Protein AF-A0A2N6AS38-F1 (afdb_monomer_lite)

Secondary structure (DSSP, 8-state):
--------TT--EE-TTT-HHHH-TT----HHHHT-TT--EEEETTEEEE-TTT-----HHHHT-TT--EE-SSS-HHHHHHHHTTSSS-EEEETT-TTS--SEEES-GGGGGSHHHHHHHHHH-SS-EEEE-TTGGGSTTGGGHHHHHHHHHHHHHHSSS--EEEE-SGGG---------TTS--

Structure (mmCIF, N/CA/C/O backbone):
data_AF-A0A2N6AS38-F1
#
_entry.id   AF-A0A2N6AS38-F1
#
loop_
_atom_site.group_PDB
_atom_site.id
_atom_site.type_symbol
_atom_site.label_atom_id
_atom_site.label_alt_id
_atom_site.label_comp_id
_atom_site.label_asym_id
_atom_site.label_entity_id
_atom_site.label_seq_id
_atom_site.pdbx_PDB_ins_code
_atom_site.Cartn_x
_atom_site.Cartn_y
_atom_site.Cartn_z
_atom_site.occupancy
_atom_site.B_iso_or_equiv
_atom_site.auth_seq_id
_atom_site.auth_comp_id
_atom_site.auth_asym_id
_atom_site.auth_atom_id
_atom_site.pdbx_PDB_model_num
ATOM 1 N N . MET A 1 1 ? 30.612 24.505 -3.942 1.00 32.06 1 MET A N 1
ATOM 2 C CA . MET A 1 1 ? 30.416 23.137 -4.462 1.00 32.06 1 MET A CA 1
ATOM 3 C C . MET A 1 1 ? 29.139 22.619 -3.850 1.00 32.06 1 MET A C 1
ATOM 5 O O . MET A 1 1 ? 29.034 22.618 -2.631 1.00 32.06 1 MET A O 1
ATOM 9 N N . ALA A 1 2 ? 28.154 22.368 -4.704 1.00 35.81 2 ALA A N 1
ATOM 10 C CA . ALA A 1 2 ? 26.771 22.124 -4.344 1.00 35.81 2 ALA A CA 1
ATOM 11 C C . ALA A 1 2 ? 26.631 20.899 -3.430 1.00 35.81 2 ALA A C 1
ATOM 13 O O . ALA A 1 2 ? 27.061 19.801 -3.771 1.00 35.81 2 ALA A O 1
ATOM 14 N N . LEU A 1 3 ? 26.027 21.114 -2.260 1.00 37.09 3 LEU A N 1
ATOM 15 C CA . LEU A 1 3 ? 25.300 20.075 -1.541 1.00 37.09 3 LEU A CA 1
ATOM 16 C C . LEU A 1 3 ? 24.014 19.834 -2.339 1.00 37.09 3 LEU A C 1
ATOM 18 O O . LEU A 1 3 ? 22.965 20.388 -2.016 1.00 37.09 3 LEU A O 1
ATOM 22 N N . ASP A 1 4 ? 24.127 19.096 -3.441 1.00 38.81 4 ASP A N 1
ATOM 23 C CA . ASP A 1 4 ? 22.970 18.692 -4.229 1.00 38.81 4 ASP A CA 1
ATOM 24 C C . ASP A 1 4 ? 22.149 17.686 -3.414 1.00 38.81 4 ASP A C 1
ATOM 26 O O . ASP A 1 4 ? 22.554 16.549 -3.182 1.00 38.81 4 ASP A O 1
ATOM 30 N N . ALA A 1 5 ? 21.021 18.197 -2.916 1.00 41.47 5 ALA A N 1
ATOM 31 C CA . ALA A 1 5 ? 19.768 17.518 -2.619 1.00 41.47 5 ALA A CA 1
ATOM 32 C C . ALA A 1 5 ? 19.874 16.056 -2.146 1.00 41.47 5 ALA A C 1
ATOM 34 O O . ALA A 1 5 ? 19.780 15.115 -2.933 1.00 41.47 5 ALA A O 1
ATOM 35 N N . LEU A 1 6 ? 19.911 15.861 -0.824 1.00 44.59 6 LEU A N 1
ATOM 36 C CA . LEU A 1 6 ? 19.354 14.642 -0.239 1.00 44.59 6 LEU A CA 1
ATOM 37 C C . LEU A 1 6 ? 17.903 14.544 -0.729 1.00 44.59 6 LEU A C 1
ATOM 39 O O . LEU A 1 6 ? 17.073 15.388 -0.379 1.00 44.59 6 LEU A O 1
ATOM 43 N N . ALA A 1 7 ? 17.622 13.566 -1.593 1.00 45.34 7 ALA A N 1
ATOM 44 C CA . ALA A 1 7 ? 16.268 13.243 -2.015 1.00 45.34 7 ALA A CA 1
ATOM 45 C C . ALA A 1 7 ? 15.356 13.173 -0.778 1.00 45.34 7 ALA A C 1
ATOM 47 O O . ALA A 1 7 ? 15.797 12.708 0.278 1.00 45.34 7 ALA A O 1
ATOM 48 N N . PRO A 1 8 ? 14.104 13.648 -0.863 1.00 50.84 8 PRO A N 1
ATOM 49 C CA . PRO A 1 8 ? 13.222 13.609 0.290 1.00 50.84 8 PRO A CA 1
ATOM 50 C C . PRO A 1 8 ? 13.069 12.150 0.748 1.00 50.84 8 PRO A C 1
ATOM 52 O O . PRO A 1 8 ? 12.881 11.267 -0.090 1.00 50.84 8 PRO A O 1
ATOM 55 N N . ASP A 1 9 ? 13.132 11.924 2.066 1.00 71.38 9 ASP A N 1
ATOM 56 C CA . ASP A 1 9 ? 13.086 10.640 2.808 1.00 71.38 9 ASP A CA 1
ATOM 57 C C . ASP A 1 9 ? 11.757 9.851 2.644 1.00 71.38 9 ASP A C 1
ATOM 59 O O . ASP A 1 9 ? 11.250 9.185 3.539 1.00 71.38 9 ASP A O 1
ATOM 63 N N . ARG A 1 10 ? 11.120 9.988 1.480 1.00 78.25 10 ARG A N 1
ATOM 64 C CA . ARG A 1 10 ? 9.831 9.415 1.077 1.00 78.25 10 ARG A CA 1
ATOM 65 C C . ARG A 1 10 ? 9.924 8.541 -0.172 1.00 78.25 10 ARG A C 1
ATOM 67 O O . ARG A 1 10 ? 8.961 7.846 -0.488 1.00 78.25 10 ARG A O 1
ATOM 74 N N . ALA A 1 11 ? 11.038 8.600 -0.902 1.00 91.12 11 ALA A N 1
ATOM 75 C CA . ALA A 1 11 ? 11.216 7.818 -2.116 1.00 91.12 11 ALA A CA 1
ATOM 76 C C . ALA A 1 11 ? 11.339 6.319 -1.795 1.00 91.12 11 ALA A C 1
ATOM 78 O O . ALA A 1 11 ? 11.935 5.928 -0.793 1.00 91.12 11 ALA A O 1
ATOM 79 N N . VAL A 1 12 ? 10.776 5.473 -2.659 1.00 94.81 12 VAL A N 1
ATOM 80 C CA . VAL A 1 12 ? 10.985 4.021 -2.573 1.00 94.81 12 VAL A CA 1
ATOM 81 C C . VAL A 1 12 ? 12.439 3.670 -2.889 1.00 94.81 12 VAL A C 1
ATOM 83 O O . VAL A 1 12 ? 13.088 4.351 -3.676 1.00 94.81 12 VAL A O 1
ATOM 86 N N . SER A 1 13 ? 12.943 2.576 -2.328 1.00 94.06 13 SER A N 1
ATOM 87 C CA . SER A 1 13 ? 14.236 1.998 -2.715 1.00 94.06 13 SER A CA 1
ATOM 88 C C . SER A 1 13 ? 14.049 0.658 -3.429 1.00 94.06 13 SER A C 1
ATOM 90 O O . SER A 1 13 ? 12.999 0.027 -3.307 1.00 94.06 13 SER A O 1
ATOM 92 N N . LEU A 1 14 ? 15.053 0.236 -4.204 1.00 94.62 14 LEU A N 1
ATOM 93 C CA . LEU A 1 14 ? 15.033 -1.001 -4.987 1.00 94.62 14 LEU A CA 1
ATOM 94 C C . LEU A 1 14 ? 16.084 -1.994 -4.483 1.00 94.62 14 LEU A C 1
ATOM 96 O O . LEU A 1 14 ? 17.283 -1.730 -4.557 1.00 94.62 14 LEU A O 1
ATOM 100 N N . ASP A 1 15 ? 15.639 -3.192 -4.125 1.00 95.31 15 ASP A N 1
ATOM 101 C CA . ASP A 1 15 ? 16.482 -4.372 -3.996 1.00 95.31 15 ASP A CA 1
ATOM 102 C C . ASP A 1 15 ? 16.570 -5.109 -5.343 1.00 95.31 15 ASP A C 1
ATOM 104 O O . ASP A 1 15 ? 15.684 -5.869 -5.758 1.00 95.31 15 ASP A O 1
ATOM 108 N N . ARG A 1 16 ? 17.689 -4.895 -6.041 1.00 94.94 16 ARG A N 1
ATOM 109 C CA . ARG A 1 16 ? 17.976 -5.528 -7.337 1.00 94.94 16 ARG A CA 1
ATOM 110 C C . ARG A 1 16 ? 17.997 -7.052 -7.248 1.00 94.94 16 ARG A C 1
ATOM 112 O O . ARG A 1 16 ? 17.598 -7.709 -8.206 1.00 94.94 16 ARG A O 1
ATOM 119 N N . SER A 1 17 ? 18.405 -7.615 -6.109 1.00 95.69 17 SER A N 1
ATOM 120 C CA . SER A 1 17 ? 18.488 -9.067 -5.921 1.00 95.69 17 SER A CA 1
ATOM 121 C C . SER A 1 17 ? 17.114 -9.735 -5.863 1.00 95.69 17 SER A C 1
ATOM 123 O O . SER A 1 17 ? 17.014 -10.942 -6.073 1.00 95.69 17 SER A O 1
ATOM 125 N N . ARG A 1 18 ? 16.049 -8.956 -5.631 1.00 96.75 18 ARG A N 1
ATOM 126 C CA . ARG A 1 18 ? 14.657 -9.423 -5.584 1.00 96.75 18 ARG A CA 1
ATOM 127 C C . ARG A 1 18 ? 13.872 -9.093 -6.845 1.00 96.75 18 ARG A C 1
ATOM 129 O O . ARG A 1 18 ? 12.894 -9.777 -7.137 1.00 96.75 18 ARG A O 1
ATOM 136 N N . CYS A 1 19 ? 14.267 -8.077 -7.609 1.00 97.38 19 CYS A N 1
ATOM 137 C CA . CYS A 1 19 ? 13.542 -7.672 -8.813 1.00 97.38 19 CYS A CA 1
ATOM 138 C C . CYS A 1 19 ? 13.563 -8.779 -9.880 1.00 97.38 19 CYS A C 1
ATOM 140 O O . CYS A 1 19 ? 14.628 -9.225 -10.307 1.00 97.38 19 CYS A O 1
ATOM 142 N N . ALA A 1 20 ? 12.379 -9.196 -10.343 1.00 96.56 20 ALA A N 1
ATOM 143 C CA . ALA A 1 20 ? 12.227 -10.295 -11.298 1.00 96.56 20 ALA A CA 1
ATOM 144 C C . ALA A 1 20 ? 13.060 -10.102 -12.579 1.00 96.56 20 ALA A C 1
ATOM 146 O O . ALA A 1 20 ? 13.720 -11.040 -13.022 1.00 96.56 20 ALA A O 1
ATOM 147 N N . ARG A 1 21 ? 13.093 -8.879 -13.127 1.00 95.75 21 ARG A N 1
ATOM 148 C CA . ARG A 1 21 ? 13.857 -8.559 -14.342 1.00 95.75 21 ARG A CA 1
ATOM 149 C C . ARG A 1 21 ? 15.363 -8.427 -14.106 1.00 95.75 21 ARG A C 1
ATOM 151 O O . ARG A 1 21 ? 16.135 -8.859 -14.951 1.00 95.75 21 ARG A O 1
ATOM 158 N N . HIS A 1 22 ? 15.800 -7.897 -12.958 1.00 95.44 22 HIS A N 1
ATOM 159 C CA . HIS A 1 22 ? 17.233 -7.883 -12.609 1.00 95.44 22 HIS A CA 1
ATOM 160 C C . HIS A 1 22 ? 17.775 -9.301 -12.383 1.00 95.44 22 HIS A C 1
ATOM 162 O O . HIS A 1 22 ? 18.887 -9.606 -12.800 1.00 95.44 22 HIS A O 1
ATOM 168 N N . ARG A 1 23 ? 16.984 -10.192 -11.769 1.00 95.25 23 ARG A N 1
ATOM 169 C CA . ARG A 1 23 ? 17.360 -11.603 -11.565 1.00 95.25 23 ARG A CA 1
ATOM 170 C C . ARG A 1 23 ? 17.320 -12.428 -12.850 1.00 95.25 23 ARG A C 1
ATOM 172 O O . ARG A 1 23 ? 18.074 -13.385 -12.984 1.00 95.25 23 ARG A O 1
ATOM 179 N N . CYS A 1 24 ? 16.409 -12.101 -13.761 1.00 94.44 24 CYS A N 1
ATOM 180 C CA . CYS A 1 24 ? 16.221 -12.798 -15.025 1.00 94.44 24 CYS A CA 1
ATOM 181 C C . CYS A 1 24 ? 15.992 -11.775 -16.140 1.00 94.44 24 CYS A C 1
ATOM 183 O O . CYS A 1 24 ? 14.875 -11.299 -16.326 1.00 94.44 24 CYS A O 1
ATOM 185 N N . GLY A 1 25 ? 17.039 -11.467 -16.913 1.00 90.69 25 GLY A N 1
ATOM 186 C CA . GLY A 1 25 ? 16.975 -10.446 -17.968 1.00 90.69 25 GLY A CA 1
ATOM 187 C C . GLY A 1 25 ? 15.956 -10.729 -19.083 1.00 90.69 25 GLY A C 1
ATOM 188 O O . GLY A 1 25 ? 15.535 -9.801 -19.767 1.00 90.69 25 GLY A O 1
ATOM 189 N N . ALA A 1 26 ? 15.522 -11.985 -19.239 1.00 93.81 26 ALA A N 1
ATOM 190 C CA . ALA A 1 26 ? 14.458 -12.378 -20.166 1.00 93.81 26 ALA A CA 1
ATOM 191 C C . ALA A 1 26 ? 13.038 -12.076 -19.640 1.00 93.81 26 ALA A C 1
ATOM 193 O O . ALA A 1 26 ? 12.077 -12.115 -20.403 1.00 93.81 26 ALA A O 1
ATOM 194 N N . ASN A 1 27 ? 12.879 -11.791 -18.343 1.00 95.12 27 ASN A N 1
ATOM 195 C CA . ASN A 1 27 ? 11.593 -11.432 -17.759 1.00 95.12 27 ASN A CA 1
ATOM 196 C C . ASN A 1 27 ? 11.197 -10.000 -18.170 1.00 95.12 27 ASN A C 1
ATOM 198 O O . ASN A 1 27 ? 11.983 -9.063 -18.039 1.00 95.12 27 ASN A O 1
ATOM 202 N N . ALA A 1 28 ? 9.961 -9.823 -18.640 1.00 95.31 28 ALA A N 1
ATOM 203 C CA . ALA A 1 28 ? 9.450 -8.547 -19.147 1.00 95.31 28 ALA A CA 1
ATOM 204 C C . ALA A 1 28 ? 8.666 -7.725 -18.103 1.00 95.31 28 ALA A C 1
ATOM 206 O O . ALA A 1 28 ? 7.912 -6.835 -18.478 1.00 95.31 28 ALA A O 1
ATOM 207 N N . CYS A 1 29 ? 8.796 -8.019 -16.802 1.00 97.38 29 CYS A N 1
ATOM 208 C CA . CYS A 1 29 ? 8.033 -7.333 -15.757 1.00 97.38 29 CYS A CA 1
ATOM 209 C C . CYS A 1 29 ? 8.261 -5.813 -15.782 1.00 97.38 29 CYS A C 1
ATOM 211 O O . CYS A 1 29 ? 9.389 -5.338 -15.640 1.00 97.38 29 CYS A O 1
ATOM 213 N N . SER A 1 30 ? 7.161 -5.072 -15.909 1.00 97.12 30 SER A N 1
ATOM 214 C CA . SER A 1 30 ? 7.078 -3.607 -15.880 1.00 97.12 30 SER A CA 1
ATOM 215 C C . SER A 1 30 ? 6.106 -3.089 -14.817 1.00 97.12 30 SER A C 1
ATOM 217 O O . SER A 1 30 ? 5.910 -1.885 -14.720 1.00 97.12 30 SER A O 1
ATOM 219 N N . ALA A 1 31 ? 5.552 -3.962 -13.964 1.00 97.81 31 ALA A N 1
ATOM 220 C CA . ALA A 1 31 ? 4.436 -3.634 -13.068 1.00 97.81 31 ALA A CA 1
ATOM 221 C C . ALA A 1 31 ? 4.646 -2.352 -12.241 1.00 97.81 31 ALA A C 1
ATOM 223 O O . ALA A 1 31 ? 3.734 -1.544 -12.099 1.00 97.81 31 ALA A O 1
ATOM 224 N N . CYS A 1 32 ? 5.855 -2.134 -11.713 1.00 97.94 32 CYS A N 1
ATOM 225 C CA . CYS A 1 32 ? 6.161 -0.934 -10.937 1.00 97.94 32 CYS A CA 1
ATOM 226 C C . CYS A 1 32 ? 6.198 0.355 -11.773 1.00 97.94 32 CYS A C 1
ATOM 228 O O . CYS A 1 32 ? 5.857 1.408 -11.243 1.00 97.94 32 CYS A O 1
ATOM 230 N N . ILE A 1 33 ? 6.622 0.267 -13.037 1.00 98.12 33 ILE A N 1
ATOM 231 C CA . ILE A 1 33 ? 6.628 1.379 -13.997 1.00 98.12 33 ILE A CA 1
ATOM 232 C C . ILE A 1 33 ? 5.183 1.702 -14.369 1.00 98.12 33 ILE A C 1
ATOM 234 O O . ILE A 1 33 ? 4.747 2.830 -14.179 1.00 98.12 33 ILE A O 1
ATOM 238 N N . ASP A 1 34 ? 4.418 0.685 -14.773 1.00 98.06 34 ASP A N 1
ATOM 239 C CA . ASP A 1 34 ? 3.032 0.837 -15.231 1.00 98.06 34 ASP A CA 1
ATOM 240 C C . ASP A 1 34 ? 2.109 1.394 -14.132 1.00 98.06 34 ASP A C 1
ATOM 242 O O . ASP A 1 34 ? 1.120 2.070 -14.405 1.00 98.06 34 ASP A O 1
ATOM 246 N N . ALA A 1 35 ? 2.426 1.118 -12.864 1.00 97.25 35 ALA A N 1
ATOM 247 C CA . 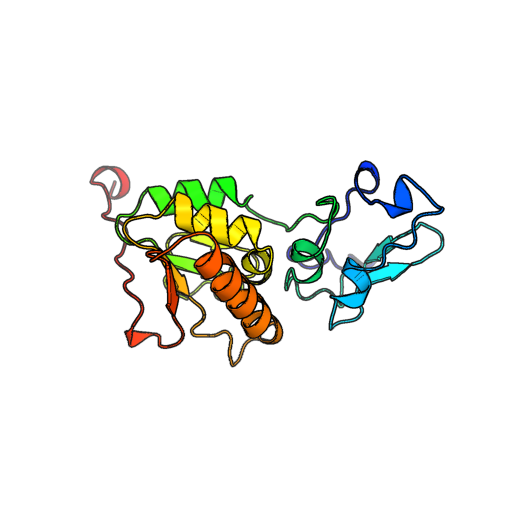ALA A 1 35 ? 1.666 1.612 -11.722 1.00 97.25 35 ALA A CA 1
ATOM 248 C C . ALA A 1 35 ? 2.078 3.012 -11.238 1.00 97.25 35 ALA A C 1
ATOM 250 O O . ALA A 1 35 ? 1.419 3.530 -10.333 1.00 97.25 35 ALA A O 1
ATOM 251 N N . CYS A 1 36 ? 3.158 3.604 -11.760 1.00 97.62 36 CYS A N 1
ATOM 252 C CA . CYS A 1 36 ? 3.674 4.893 -11.301 1.00 97.62 36 CYS A CA 1
ATOM 253 C C . CYS A 1 36 ? 3.028 6.053 -12.080 1.00 97.62 36 CYS A C 1
ATOM 255 O O . CYS A 1 36 ? 3.378 6.262 -13.238 1.00 97.62 36 CYS A O 1
ATOM 257 N N . PRO A 1 37 ? 2.133 6.850 -11.467 1.00 96.12 37 PRO A N 1
ATOM 258 C CA . PRO A 1 37 ? 1.471 7.950 -12.174 1.00 96.12 37 PRO A CA 1
ATOM 259 C C . PRO A 1 37 ? 2.398 9.136 -12.461 1.00 96.12 37 PRO A C 1
ATOM 261 O O . PRO A 1 37 ? 2.113 9.924 -13.350 1.00 96.12 37 PRO A O 1
ATOM 264 N N . GLU A 1 38 ? 3.495 9.255 -11.713 1.00 96.69 38 GLU A N 1
ATOM 265 C CA . GLU A 1 38 ? 4.490 10.325 -11.867 1.00 96.69 38 GLU A CA 1
ATOM 266 C C . GLU A 1 38 ? 5.608 9.948 -12.847 1.00 96.69 38 GLU A C 1
ATOM 268 O O . GLU A 1 38 ? 6.582 10.683 -12.977 1.00 96.69 38 GLU A O 1
ATOM 273 N N . GLU A 1 39 ? 5.532 8.756 -13.455 1.00 96.88 39 GLU A N 1
ATOM 274 C CA . GLU A 1 39 ? 6.552 8.232 -14.376 1.00 96.88 39 GLU A CA 1
ATOM 275 C C . GLU A 1 39 ? 7.977 8.234 -13.780 1.00 96.88 39 GLU A C 1
ATOM 277 O O . GLU A 1 39 ? 8.984 8.251 -14.484 1.00 96.88 39 GLU A O 1
ATOM 282 N N . ALA A 1 40 ? 8.079 8.164 -12.448 1.00 96.75 40 ALA A N 1
ATOM 283 C CA . ALA A 1 40 ? 9.346 8.249 -11.725 1.00 96.75 40 ALA A CA 1
ATOM 284 C C . ALA A 1 40 ? 10.233 7.003 -11.901 1.00 96.75 40 ALA A C 1
ATOM 286 O O . ALA A 1 40 ? 11.387 7.010 -11.483 1.00 96.75 40 ALA A O 1
ATOM 287 N N . LEU A 1 41 ? 9.709 5.914 -12.470 1.00 97.25 41 LEU A N 1
ATOM 288 C CA . LEU A 1 41 ? 10.419 4.651 -12.668 1.00 97.25 41 LEU A CA 1
ATOM 289 C C . LEU A 1 41 ? 10.575 4.360 -14.158 1.00 97.25 41 LEU A C 1
ATOM 291 O O . LEU A 1 41 ? 9.601 4.387 -14.903 1.00 97.25 41 LEU A O 1
ATOM 295 N N . SER A 1 42 ? 11.784 4.001 -14.585 1.00 96.88 42 SER A N 1
ATOM 296 C CA . SER A 1 42 ? 12.068 3.661 -15.982 1.00 96.88 42 SER A CA 1
ATOM 297 C C . SER A 1 42 ? 13.205 2.646 -16.105 1.00 96.88 42 SER A C 1
ATOM 299 O O . SER A 1 42 ? 13.946 2.384 -15.157 1.00 96.88 42 SER A O 1
ATOM 301 N N . TRP A 1 43 ? 13.345 2.030 -17.278 1.00 94.94 43 TRP A N 1
ATOM 302 C CA . TRP A 1 43 ? 14.478 1.153 -17.572 1.00 94.94 43 TRP A CA 1
ATOM 303 C C . TRP A 1 43 ? 15.618 1.950 -18.205 1.00 94.94 43 TRP A C 1
ATOM 305 O O . TRP A 1 43 ? 15.464 2.467 -19.307 1.00 94.94 43 TRP A O 1
ATOM 315 N N . GLY A 1 44 ? 16.764 2.005 -17.525 1.00 88.81 44 GLY A N 1
ATOM 316 C CA . GLY A 1 44 ? 18.009 2.579 -18.040 1.00 88.81 44 GLY A CA 1
ATOM 317 C C . GLY A 1 44 ? 19.116 1.534 -18.202 1.00 88.81 44 GLY A C 1
ATOM 318 O O . GLY A 1 44 ? 18.921 0.346 -17.937 1.00 88.81 44 GLY A O 1
ATOM 319 N N . GLU A 1 45 ? 20.310 1.984 -18.593 1.00 83.00 45 GLU A N 1
ATOM 320 C CA . GLU A 1 45 ? 21.481 1.116 -18.823 1.00 83.00 45 GLU A CA 1
ATOM 321 C C . GLU A 1 45 ? 21.884 0.312 -17.577 1.00 83.00 45 GLU A C 1
ATOM 323 O O . GLU A 1 45 ? 22.274 -0.849 -17.666 1.00 83.00 45 GLU A O 1
ATOM 328 N N . GLY A 1 46 ? 21.723 0.903 -16.390 1.00 84.94 46 GLY A N 1
ATOM 329 C CA . GLY A 1 46 ? 21.984 0.256 -15.104 1.00 84.94 46 GLY A CA 1
ATOM 330 C C . GLY A 1 46 ? 20.820 -0.580 -14.560 1.00 84.94 46 GLY A C 1
ATOM 331 O O . GLY A 1 46 ? 20.873 -0.977 -13.394 1.00 84.94 46 GLY A O 1
ATOM 332 N N . GLY A 1 47 ? 19.766 -0.814 -15.347 1.00 91.38 47 GLY A N 1
ATOM 333 C CA . GLY A 1 47 ? 18.517 -1.460 -14.940 1.00 91.38 47 GLY A CA 1
ATOM 334 C C . GLY A 1 47 ? 17.446 -0.461 -14.496 1.00 91.38 47 GLY A C 1
ATOM 335 O O . GLY A 1 47 ? 17.371 0.642 -15.027 1.00 91.38 47 GLY A O 1
ATOM 336 N N . LEU A 1 48 ? 16.573 -0.860 -13.564 1.00 95.31 48 LEU A N 1
ATOM 337 C CA . LEU A 1 48 ? 15.472 -0.000 -13.108 1.00 95.31 48 LEU A CA 1
ATOM 338 C C . LEU A 1 48 ? 16.029 1.258 -12.421 1.00 95.31 48 LEU A C 1
ATOM 340 O O . LEU A 1 48 ? 16.712 1.154 -11.398 1.00 95.31 48 LEU A O 1
ATOM 344 N N . ALA A 1 49 ? 15.738 2.416 -13.003 1.00 93.50 49 ALA A N 1
ATOM 345 C CA . ALA A 1 49 ? 16.104 3.738 -12.524 1.00 93.50 49 ALA A CA 1
ATOM 346 C C . ALA A 1 49 ? 14.909 4.395 -11.823 1.00 93.50 49 ALA A C 1
ATOM 348 O O . ALA A 1 49 ? 13.759 4.169 -12.204 1.00 93.50 49 ALA A O 1
ATOM 349 N N . LEU A 1 50 ? 15.199 5.201 -10.800 1.00 94.19 50 LEU A N 1
ATOM 350 C CA . LEU A 1 50 ? 14.221 5.986 -10.054 1.00 94.19 50 LEU A CA 1
ATOM 351 C C . LEU A 1 50 ? 14.613 7.464 -10.106 1.00 94.19 50 LEU A C 1
ATOM 353 O O . LEU A 1 50 ? 15.657 7.839 -9.569 1.00 94.19 50 LEU A O 1
ATOM 357 N N . GLU A 1 51 ? 13.748 8.293 -10.679 1.00 94.12 51 GLU A N 1
ATOM 358 C CA . GLU A 1 51 ? 13.836 9.745 -10.572 1.00 94.12 51 GLU A CA 1
ATOM 359 C C . GLU A 1 51 ? 13.262 10.179 -9.220 1.00 94.12 51 GLU A C 1
ATOM 361 O O . GLU A 1 51 ? 12.052 10.326 -9.025 1.00 94.12 51 GLU A O 1
ATOM 366 N N . SER A 1 52 ? 14.150 10.328 -8.238 1.00 90.50 52 SER A N 1
ATOM 367 C CA . SER A 1 52 ? 13.758 10.598 -6.850 1.00 90.50 52 SER A CA 1
ATOM 368 C C . SER A 1 52 ? 13.000 11.921 -6.699 1.00 90.50 52 SER A C 1
ATOM 370 O O . SER A 1 52 ? 12.169 12.029 -5.797 1.00 90.50 52 SER A O 1
ATOM 372 N N . GLY A 1 53 ? 13.251 12.907 -7.572 1.00 90.75 53 GLY A N 1
ATOM 373 C CA . GLY A 1 53 ? 12.550 14.192 -7.557 1.00 90.75 53 GLY A CA 1
ATOM 374 C C . GLY A 1 53 ? 11.078 14.098 -7.969 1.00 90.75 53 GLY A C 1
ATOM 375 O O . GLY A 1 53 ? 10.255 14.848 -7.446 1.00 90.75 53 GLY A O 1
ATOM 376 N N . ALA A 1 54 ? 10.739 13.154 -8.851 1.00 93.88 54 ALA A N 1
ATOM 377 C CA . ALA A 1 54 ? 9.367 12.892 -9.292 1.00 93.88 54 ALA A CA 1
ATOM 378 C C . ALA A 1 54 ? 8.611 11.944 -8.342 1.00 93.88 54 ALA A C 1
ATOM 380 O O . ALA A 1 54 ? 7.384 11.919 -8.308 1.00 93.88 54 ALA A O 1
ATOM 381 N N . CYS A 1 55 ? 9.325 11.155 -7.533 1.00 95.75 55 CYS A N 1
ATOM 382 C CA . CYS A 1 55 ? 8.705 10.191 -6.632 1.00 95.75 55 CYS A CA 1
ATOM 383 C C . CYS A 1 55 ? 7.986 10.874 -5.458 1.00 95.75 55 CYS A C 1
ATOM 385 O O . CYS A 1 55 ? 8.593 11.389 -4.517 1.00 95.75 55 CYS A O 1
ATOM 387 N N . THR A 1 56 ? 6.659 10.792 -5.458 1.00 94.94 56 THR A N 1
ATOM 388 C CA . THR A 1 56 ? 5.810 11.357 -4.399 1.00 94.94 56 THR A CA 1
ATOM 389 C C . THR A 1 56 ? 5.705 10.479 -3.150 1.00 94.94 56 THR A C 1
ATOM 391 O O . THR A 1 56 ? 5.108 10.891 -2.151 1.00 94.94 56 THR A O 1
ATOM 394 N N . GLY A 1 57 ? 6.250 9.258 -3.188 1.00 95.75 57 GLY A N 1
ATOM 395 C CA . GLY A 1 57 ? 6.116 8.283 -2.105 1.00 95.75 57 GLY A CA 1
ATOM 396 C C . GLY A 1 57 ? 4.695 7.724 -1.963 1.00 95.75 57 GLY A C 1
ATOM 397 O O . GLY A 1 57 ? 4.289 7.364 -0.863 1.00 95.75 57 GLY A O 1
ATOM 398 N N . CYS A 1 58 ? 3.914 7.660 -3.051 1.00 96.75 58 CYS A N 1
ATOM 399 C CA . CYS A 1 58 ? 2.536 7.149 -3.021 1.00 96.75 58 CYS A CA 1
ATOM 400 C C . CYS A 1 58 ? 2.434 5.628 -2.811 1.00 96.75 58 CYS A C 1
ATOM 402 O O . CYS A 1 58 ? 1.368 5.124 -2.476 1.00 96.75 58 CYS A O 1
ATOM 404 N N . LEU A 1 59 ? 3.539 4.895 -2.992 1.00 96.88 59 LEU A N 1
ATOM 405 C CA . LEU A 1 59 ? 3.656 3.443 -2.797 1.00 96.88 59 LEU A CA 1
ATOM 406 C C . LEU A 1 59 ? 2.782 2.574 -3.725 1.00 96.88 59 LEU A C 1
ATOM 408 O O . LEU A 1 59 ? 2.675 1.370 -3.506 1.00 96.88 59 LEU A O 1
ATOM 412 N N . ALA A 1 60 ? 2.237 3.125 -4.814 1.00 97.12 60 ALA A N 1
ATOM 413 C CA . ALA A 1 60 ? 1.521 2.330 -5.816 1.00 97.12 60 ALA A CA 1
ATOM 414 C C . ALA A 1 60 ? 2.421 1.254 -6.455 1.00 97.12 60 ALA A C 1
ATOM 416 O O . ALA A 1 60 ? 2.019 0.102 -6.585 1.00 97.12 60 ALA A O 1
ATOM 417 N N . CYS A 1 61 ? 3.666 1.609 -6.789 1.00 97.50 61 CYS A N 1
ATOM 418 C CA . CYS A 1 61 ? 4.657 0.681 -7.337 1.00 97.50 61 CYS A CA 1
ATOM 419 C C . CYS A 1 61 ? 5.079 -0.408 -6.334 1.00 97.50 61 CYS A C 1
ATOM 421 O O . CYS A 1 61 ? 5.321 -1.548 -6.729 1.00 97.50 61 CYS A O 1
ATOM 423 N N . PHE A 1 62 ? 5.132 -0.068 -5.041 1.00 96.62 62 PHE A N 1
ATOM 424 C CA . PHE A 1 62 ? 5.392 -1.008 -3.951 1.00 96.62 62 PHE A CA 1
ATOM 425 C C . PHE A 1 62 ? 4.286 -2.065 -3.876 1.00 96.62 62 PHE A C 1
ATOM 427 O O . PHE A 1 62 ? 4.583 -3.257 -3.853 1.00 96.62 62 PHE A O 1
ATOM 434 N N . ALA A 1 63 ? 3.023 -1.632 -3.921 1.00 96.12 63 ALA A N 1
ATOM 435 C CA . ALA A 1 63 ? 1.868 -2.510 -3.780 1.00 96.12 63 ALA A CA 1
ATOM 436 C C . ALA A 1 63 ? 1.726 -3.554 -4.899 1.00 96.12 63 ALA A C 1
ATOM 438 O O . ALA A 1 63 ? 1.223 -4.643 -4.653 1.00 96.12 63 ALA A O 1
ATOM 439 N N . VAL A 1 64 ? 2.177 -3.242 -6.116 1.00 96.75 64 VAL A N 1
ATOM 440 C CA . VAL A 1 64 ? 2.058 -4.145 -7.276 1.00 96.75 64 VAL A CA 1
ATOM 441 C C . VAL A 1 64 ? 3.300 -5.005 -7.516 1.00 96.75 64 VAL A C 1
ATOM 443 O O . VAL A 1 64 ? 3.340 -5.768 -8.479 1.00 96.75 64 VAL A O 1
ATOM 446 N N . CYS A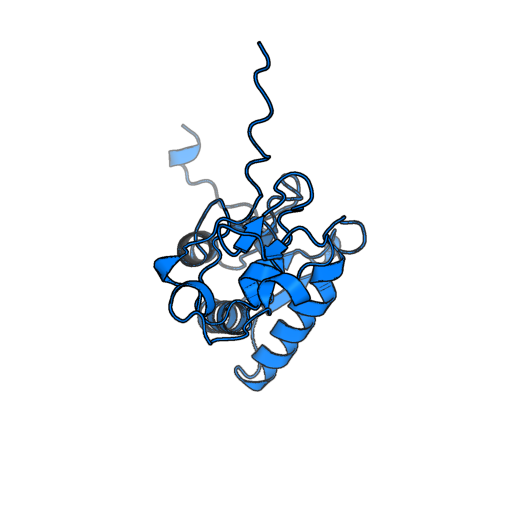 1 65 ? 4.359 -4.854 -6.712 1.00 96.81 65 CYS A N 1
ATOM 447 C CA . CYS A 1 65 ? 5.622 -5.540 -6.961 1.00 96.81 65 CYS A CA 1
ATOM 448 C C . CYS A 1 65 ? 5.527 -7.029 -6.571 1.00 96.81 65 CYS A C 1
ATOM 450 O O . CYS A 1 65 ? 5.551 -7.342 -5.380 1.00 96.81 65 CYS A O 1
ATOM 452 N N . PRO A 1 66 ? 5.547 -7.979 -7.528 1.00 95.44 66 PRO A N 1
ATOM 453 C CA . PRO A 1 66 ? 5.263 -9.390 -7.240 1.00 95.44 66 PRO A CA 1
ATOM 454 C C . PRO A 1 66 ? 6.355 -10.090 -6.419 1.00 95.44 66 PRO A C 1
ATOM 456 O O . PRO A 1 66 ? 6.156 -11.191 -5.918 1.00 95.44 66 PRO A O 1
ATOM 459 N N . THR A 1 67 ? 7.540 -9.485 -6.306 1.00 96.00 67 THR A N 1
ATOM 460 C CA . 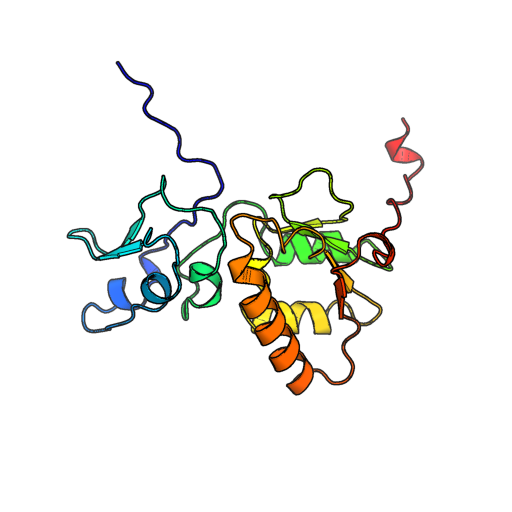THR A 1 67 ? 8.677 -10.043 -5.560 1.00 96.00 67 THR A CA 1
ATOM 461 C C . THR A 1 67 ? 9.068 -9.200 -4.344 1.00 96.00 67 THR A C 1
ATOM 463 O O . THR A 1 67 ? 10.089 -9.480 -3.700 1.00 96.00 67 THR A O 1
ATOM 466 N N . ALA A 1 68 ? 8.271 -8.168 -4.029 1.00 94.69 68 ALA A N 1
ATOM 467 C CA . ALA A 1 68 ? 8.567 -7.167 -3.005 1.00 94.69 68 ALA A CA 1
ATOM 468 C C . ALA A 1 68 ? 10.013 -6.643 -3.117 1.00 94.69 68 ALA A C 1
ATOM 470 O O . ALA A 1 68 ? 10.779 -6.637 -2.156 1.00 94.69 68 ALA A O 1
ATOM 471 N N . ALA A 1 69 ? 10.415 -6.292 -4.342 1.00 96.81 69 ALA A N 1
ATOM 472 C CA . ALA A 1 69 ? 11.728 -5.727 -4.639 1.00 96.81 69 ALA A CA 1
ATOM 473 C C . ALA A 1 69 ? 11.810 -4.227 -4.338 1.00 96.81 69 ALA A C 1
ATOM 475 O O . ALA A 1 69 ? 12.906 -3.688 -4.245 1.00 96.81 69 ALA A O 1
ATOM 476 N N . LEU A 1 70 ? 10.669 -3.550 -4.214 1.00 95.75 70 LEU A N 1
ATOM 477 C CA . LEU A 1 70 ? 10.604 -2.161 -3.782 1.00 95.75 70 LEU A CA 1
ATOM 478 C C . LEU A 1 70 ? 10.366 -2.106 -2.275 1.00 95.75 70 LEU A C 1
ATOM 480 O O . LEU A 1 70 ? 9.555 -2.870 -1.754 1.00 95.75 70 LEU A O 1
ATOM 484 N N . ALA A 1 71 ? 11.037 -1.185 -1.592 1.00 93.44 71 ALA A N 1
ATOM 485 C CA . ALA A 1 71 ? 10.853 -0.927 -0.171 1.00 93.44 71 ALA A CA 1
ATOM 486 C C . ALA A 1 71 ? 10.411 0.520 0.058 1.00 93.44 71 ALA A C 1
ATOM 488 O O . ALA A 1 71 ? 10.938 1.449 -0.557 1.00 93.44 71 ALA A O 1
ATOM 489 N N . ALA A 1 72 ? 9.439 0.702 0.949 1.00 92.56 72 ALA A N 1
ATOM 490 C CA . ALA A 1 72 ? 9.054 2.015 1.446 1.00 92.56 72 ALA A CA 1
ATOM 491 C C . ALA A 1 72 ? 10.022 2.459 2.562 1.00 92.56 72 ALA A C 1
ATOM 493 O O . ALA A 1 72 ? 10.500 1.603 3.311 1.00 92.56 72 ALA A O 1
ATOM 494 N N . PRO A 1 73 ? 10.308 3.764 2.700 1.00 90.06 73 PRO A N 1
ATOM 495 C CA . PRO A 1 73 ? 11.046 4.276 3.851 1.00 90.06 73 PRO A CA 1
ATOM 496 C C . PRO A 1 73 ? 10.201 4.184 5.130 1.00 90.06 73 PRO A C 1
ATOM 498 O O . PRO A 1 73 ? 8.978 4.074 5.072 1.00 90.06 73 PRO A O 1
ATOM 501 N N . GLY A 1 74 ? 10.839 4.271 6.297 1.00 88.75 74 GLY A N 1
ATOM 502 C CA . GLY A 1 74 ? 10.145 4.262 7.588 1.00 88.75 74 GLY A CA 1
ATOM 503 C C . GLY A 1 74 ? 9.822 2.858 8.129 1.00 88.75 74 GLY A C 1
ATOM 504 O O . GLY A 1 74 ? 10.521 1.895 7.806 1.00 88.75 74 GLY A O 1
ATOM 505 N N . PRO A 1 75 ? 8.821 2.733 9.024 1.00 89.94 75 PRO A N 1
ATOM 506 C CA . PRO A 1 75 ? 8.542 1.479 9.714 1.00 89.94 75 PRO A CA 1
ATOM 507 C C . PRO A 1 75 ? 7.973 0.423 8.763 1.00 89.94 75 PRO A C 1
ATOM 509 O O . PRO A 1 75 ? 7.157 0.709 7.886 1.00 89.94 75 PRO A O 1
ATOM 512 N N . SER A 1 76 ? 8.366 -0.829 8.983 1.00 91.19 76 SER A N 1
ATOM 513 C CA . SER A 1 76 ? 7.762 -1.978 8.307 1.00 91.19 76 SER A CA 1
ATOM 514 C C . SER A 1 76 ? 6.288 -2.141 8.692 1.00 91.19 76 SER A C 1
ATOM 516 O O . SER A 1 76 ? 5.868 -1.734 9.778 1.00 91.19 76 SER A O 1
ATOM 518 N N . LEU A 1 77 ? 5.508 -2.816 7.839 1.00 91.00 77 LEU A N 1
ATOM 519 C CA . LEU A 1 77 ? 4.102 -3.112 8.130 1.00 91.00 77 LEU A CA 1
ATOM 520 C C . LEU A 1 77 ? 3.940 -3.815 9.485 1.00 91.00 77 LEU A C 1
ATOM 522 O O . LEU A 1 77 ? 3.074 -3.435 10.258 1.00 91.00 77 LEU A O 1
ATOM 526 N N . LEU A 1 78 ? 4.810 -4.772 9.821 1.00 92.69 78 LEU A N 1
ATOM 527 C CA . LEU A 1 78 ? 4.753 -5.468 11.111 1.00 92.69 78 LEU A CA 1
ATOM 528 C C . LEU A 1 78 ? 4.947 -4.529 12.307 1.00 92.69 78 LEU A C 1
ATOM 530 O O . LEU A 1 78 ? 4.252 -4.680 13.306 1.00 92.69 78 LEU A O 1
ATOM 534 N N . GLN A 1 79 ? 5.848 -3.547 12.212 1.00 95.44 79 GLN A N 1
ATOM 535 C CA . GLN A 1 79 ? 6.034 -2.553 13.276 1.00 95.44 79 GLN A CA 1
ATOM 536 C C . GLN A 1 79 ? 4.805 -1.653 13.427 1.00 95.44 79 GLN A C 1
ATOM 538 O O . GLN A 1 79 ? 4.402 -1.353 14.547 1.00 95.44 79 GLN A O 1
ATOM 543 N N . VAL A 1 80 ? 4.183 -1.260 12.311 1.00 96.75 80 VAL A N 1
ATOM 544 C CA . VAL A 1 80 ? 2.930 -0.491 12.326 1.00 96.75 80 VAL A CA 1
ATOM 545 C C . VAL A 1 80 ? 1.803 -1.307 12.961 1.00 96.75 80 VAL A C 1
ATOM 547 O O . VAL A 1 80 ? 1.109 -0.801 13.835 1.00 96.75 80 VAL A O 1
ATOM 550 N N . LEU A 1 81 ? 1.645 -2.575 12.570 1.00 96.50 81 LEU A N 1
ATOM 551 C CA . LEU A 1 81 ? 0.635 -3.473 13.136 1.00 96.50 81 LEU A CA 1
ATOM 552 C C . LEU A 1 81 ? 0.837 -3.684 14.641 1.00 96.50 81 LEU A C 1
ATOM 554 O O . LEU A 1 81 ? -0.136 -3.653 15.387 1.00 96.50 81 LEU A O 1
ATOM 558 N N . ALA A 1 82 ? 2.085 -3.854 15.087 1.00 96.44 82 ALA A N 1
ATOM 559 C CA . ALA A 1 82 ? 2.410 -3.993 16.504 1.00 96.44 82 ALA A CA 1
ATOM 560 C C . ALA A 1 82 ? 2.010 -2.748 17.308 1.00 96.44 82 ALA A C 1
ATOM 562 O O . ALA A 1 82 ? 1.361 -2.888 18.336 1.00 96.44 82 ALA A O 1
ATOM 563 N N . ALA A 1 83 ? 2.322 -1.547 16.808 1.00 96.31 83 ALA A N 1
ATOM 564 C CA . ALA A 1 83 ? 1.935 -0.297 17.462 1.00 96.31 83 ALA A CA 1
ATOM 565 C C . ALA A 1 83 ? 0.408 -0.116 17.520 1.00 96.31 83 ALA A C 1
ATOM 567 O O . ALA A 1 83 ? -0.137 0.296 18.536 1.00 96.31 83 ALA A O 1
ATOM 568 N N . LEU A 1 84 ? -0.309 -0.458 16.445 1.00 96.88 84 LEU A N 1
ATOM 569 C CA . LEU A 1 84 ? -1.775 -0.404 16.429 1.00 96.88 84 LEU A CA 1
ATOM 570 C C . LEU A 1 84 ? -2.404 -1.395 17.423 1.00 96.88 84 LEU A C 1
ATOM 572 O O . LEU A 1 84 ? -3.424 -1.078 18.023 1.00 96.88 84 LEU A O 1
ATOM 576 N N . ALA A 1 85 ? -1.804 -2.573 17.617 1.00 95.44 85 ALA A N 1
ATOM 577 C CA . ALA A 1 85 ? -2.326 -3.611 18.510 1.00 95.44 85 ALA A CA 1
ATOM 578 C C . ALA A 1 85 ? -2.299 -3.228 20.004 1.00 95.44 85 ALA A C 1
ATOM 580 O O . ALA A 1 85 ? -2.888 -3.932 20.820 1.00 95.44 85 ALA A O 1
ATOM 581 N N . GLU A 1 86 ? -1.653 -2.118 20.372 1.00 94.44 86 GLU A N 1
ATOM 582 C CA . GLU A 1 86 ? -1.681 -1.560 21.732 1.00 94.44 86 GLU A CA 1
ATOM 583 C C . GLU A 1 86 ? -2.993 -0.816 22.056 1.00 94.44 86 GLU A C 1
ATOM 585 O O . GLU A 1 86 ? -3.194 -0.375 23.189 1.00 94.44 86 GLU A O 1
ATOM 590 N N . HIS A 1 87 ? -3.897 -0.677 21.080 1.00 93.62 87 HIS A N 1
ATOM 591 C CA . HIS A 1 87 ? -5.120 0.115 21.189 1.00 93.62 87 HIS A CA 1
ATOM 592 C C . HIS A 1 87 ? -6.371 -0.721 20.893 1.00 93.62 87 HIS A C 1
ATOM 594 O O . HIS A 1 87 ? -6.371 -1.544 19.984 1.00 93.62 87 HIS A O 1
ATOM 600 N N . GLU A 1 88 ? -7.456 -0.479 21.637 1.00 91.38 88 GLU A N 1
ATOM 601 C CA . GLU A 1 88 ? -8.738 -1.192 21.477 1.00 91.38 88 GLU A CA 1
ATOM 602 C C . GLU A 1 88 ? -9.457 -0.823 20.168 1.00 91.38 88 GLU A C 1
ATOM 604 O O . GLU A 1 88 ? -10.008 -1.687 19.493 1.00 91.38 88 GLU A O 1
ATOM 609 N N . MET A 1 89 ? -9.406 0.457 19.781 1.00 93.06 89 MET A N 1
ATOM 610 C CA . MET A 1 89 ? -9.934 0.960 18.509 1.00 93.06 89 MET A CA 1
ATOM 611 C C . MET A 1 89 ? -8.829 1.710 17.749 1.00 93.06 89 MET A C 1
ATOM 613 O O . MET A 1 89 ? -8.764 2.945 17.780 1.00 93.06 89 MET A O 1
ATOM 617 N N . PRO A 1 90 ? -7.893 0.983 17.116 1.00 97.00 90 PRO A N 1
ATOM 618 C CA . PRO A 1 90 ? -6.751 1.585 16.457 1.00 97.00 90 PRO A CA 1
ATOM 619 C C . PRO A 1 90 ? -7.160 2.421 15.243 1.00 97.00 90 PRO A C 1
ATOM 621 O O . PRO A 1 90 ? -8.127 2.138 14.532 1.00 97.00 90 PRO A O 1
ATOM 624 N N . VAL A 1 91 ? -6.348 3.443 14.979 1.00 97.88 91 VAL A N 1
ATOM 625 C CA . VAL A 1 91 ? -6.501 4.360 13.848 1.00 97.88 91 VAL A CA 1
ATOM 626 C C . VAL A 1 91 ? -5.177 4.387 13.109 1.00 97.88 91 VAL A C 1
ATOM 628 O O . VAL A 1 91 ? -4.159 4.819 13.658 1.00 97.88 91 VAL A O 1
ATOM 631 N N . LEU A 1 92 ? -5.196 3.907 11.873 1.00 97.94 92 LEU A N 1
ATOM 632 C CA . LEU A 1 92 ? -4.065 3.915 10.964 1.00 97.94 92 LEU A CA 1
ATOM 633 C C . LEU A 1 92 ? -4.163 5.122 10.033 1.00 97.94 92 LEU A C 1
ATOM 635 O O . LEU A 1 92 ? -5.092 5.223 9.235 1.00 97.94 92 LEU A O 1
ATOM 639 N N . GLY A 1 93 ? -3.177 6.011 10.112 1.00 97.19 93 GLY A N 1
ATOM 640 C CA . GLY A 1 93 ? -3.053 7.167 9.227 1.00 97.19 93 GLY A CA 1
ATOM 641 C C . GLY A 1 93 ? -1.858 7.073 8.280 1.00 97.19 93 GLY A C 1
ATOM 642 O O . GLY A 1 93 ? -1.178 6.048 8.169 1.00 97.19 93 GLY A O 1
ATOM 643 N N . CYS A 1 94 ? -1.554 8.193 7.622 1.00 95.75 94 CYS A N 1
ATOM 644 C CA . CYS A 1 94 ? -0.331 8.349 6.835 1.00 95.75 94 CYS A CA 1
ATOM 645 C C . CYS A 1 94 ? 0.589 9.448 7.378 1.00 95.75 94 CYS A C 1
ATOM 647 O O . CYS A 1 94 ? 0.149 10.373 8.066 1.00 95.75 94 CYS A O 1
ATOM 649 N N . SER A 1 95 ? 1.873 9.373 7.028 1.00 93.94 95 SER A N 1
ATOM 650 C CA . SER A 1 95 ? 2.883 10.385 7.364 1.00 93.94 95 SER A CA 1
ATOM 651 C C . SER A 1 95 ? 2.751 11.665 6.534 1.00 93.94 95 SER A C 1
ATOM 653 O O . SER A 1 95 ? 3.241 12.709 6.948 1.00 93.94 95 SER A O 1
ATOM 655 N N . GLY A 1 96 ? 2.028 11.629 5.407 1.00 91.31 96 GLY A N 1
ATOM 656 C CA . GLY A 1 96 ? 1.707 12.823 4.611 1.00 91.31 96 GLY A CA 1
ATOM 657 C C . GLY A 1 96 ? 0.792 13.833 5.322 1.00 91.31 96 GLY A C 1
ATOM 658 O O . GLY A 1 96 ? 0.623 14.952 4.841 1.00 91.31 96 GLY A O 1
ATOM 659 N N . ARG A 1 97 ? 0.204 13.458 6.466 1.00 90.12 97 ARG A N 1
ATOM 660 C CA . ARG A 1 97 ? -0.643 14.309 7.315 1.00 90.12 97 ARG A CA 1
ATOM 661 C C . ARG A 1 97 ? -0.249 14.157 8.790 1.00 90.12 97 ARG A C 1
ATOM 663 O O . ARG A 1 97 ? -1.016 13.584 9.557 1.00 90.12 97 ARG A O 1
ATOM 670 N N . PRO A 1 98 ? 0.913 14.669 9.226 1.00 87.75 98 PRO A N 1
ATOM 671 C CA . PRO A 1 98 ? 1.415 14.423 10.581 1.00 87.75 98 PRO A CA 1
ATOM 672 C C . PRO A 1 98 ? 0.494 14.954 11.694 1.00 87.75 98 PRO A C 1
ATOM 674 O O . PRO A 1 98 ? 0.512 14.408 12.790 1.00 87.75 98 PRO A O 1
ATOM 677 N N . GLY A 1 99 ? -0.326 15.974 11.409 1.00 87.44 99 GLY A N 1
ATOM 678 C CA . GLY A 1 99 ? -1.290 16.547 12.357 1.00 87.44 99 GLY A CA 1
ATOM 679 C C . GLY A 1 99 ? -2.668 15.875 12.404 1.00 87.44 99 GLY A C 1
ATOM 680 O O . GLY A 1 99 ? -3.515 16.341 13.152 1.00 87.44 99 GLY A O 1
ATOM 681 N N . SER A 1 100 ? -2.921 14.833 11.602 1.00 91.31 100 SER A N 1
ATOM 682 C CA . SER A 1 100 ? -4.162 14.039 11.713 1.00 91.31 100 SER A CA 1
ATOM 683 C C . SER A 1 100 ? -4.137 13.170 12.969 1.00 91.31 100 SER A C 1
ATOM 685 O O . SER A 1 100 ? -3.065 12.852 13.476 1.00 91.31 100 SER A O 1
ATOM 687 N N . GLU A 1 101 ? -5.285 12.744 13.469 1.00 94.31 101 GLU A N 1
ATOM 688 C CA . GLU A 1 101 ? -5.337 11.815 14.594 1.00 94.31 101 GLU A CA 1
ATOM 689 C C . GLU A 1 101 ? -5.049 10.383 14.121 1.00 94.31 101 GLU A C 1
ATOM 691 O O . GLU A 1 101 ? -5.753 9.836 13.277 1.00 94.31 101 GLU A O 1
ATOM 696 N N . ALA A 1 102 ? -3.980 9.770 14.633 1.00 96.00 102 ALA A N 1
ATOM 697 C CA . ALA A 1 102 ? -3.621 8.390 14.314 1.00 96.00 102 ALA A CA 1
ATOM 698 C C . ALA A 1 102 ? -2.753 7.782 15.419 1.00 96.00 102 ALA A C 1
ATOM 700 O O . ALA A 1 102 ? -1.912 8.465 16.002 1.00 96.00 102 ALA A O 1
ATOM 701 N N . HIS A 1 103 ? -2.920 6.482 15.651 1.00 96.62 103 HIS A N 1
ATOM 702 C CA . HIS A 1 103 ? -2.108 5.704 16.589 1.00 96.62 103 HIS A CA 1
ATOM 703 C C . HIS A 1 103 ? -0.790 5.242 15.952 1.00 96.62 103 HIS A C 1
ATOM 705 O O . HIS A 1 103 ? 0.261 5.266 16.584 1.00 96.62 103 HIS A O 1
ATOM 711 N N . ALA A 1 104 ? -0.829 4.879 14.668 1.00 96.75 104 ALA A N 1
ATOM 712 C CA . ALA A 1 104 ? 0.357 4.569 13.876 1.00 96.75 104 ALA A CA 1
ATOM 713 C C . ALA A 1 104 ? 0.196 5.072 12.438 1.00 96.75 104 ALA A C 1
ATOM 715 O O . ALA A 1 104 ? -0.910 5.386 11.985 1.00 96.75 104 ALA A O 1
ATOM 716 N N . ARG A 1 105 ? 1.314 5.169 11.711 1.00 96.69 105 ARG A N 1
ATOM 717 C CA . ARG A 1 105 ? 1.345 5.738 10.360 1.00 96.69 105 ARG A CA 1
ATOM 718 C C . ARG A 1 105 ? 2.160 4.895 9.396 1.00 96.69 105 ARG A C 1
ATOM 720 O O . ARG A 1 105 ? 3.273 4.480 9.708 1.00 96.69 105 ARG A O 1
ATOM 727 N N . LEU A 1 106 ? 1.623 4.738 8.191 1.00 95.69 106 LEU A N 1
ATOM 728 C CA . LEU A 1 106 ? 2.389 4.340 7.010 1.00 95.69 106 LEU A CA 1
ATOM 729 C C . LEU A 1 106 ? 2.937 5.590 6.301 1.00 95.69 106 LEU A C 1
ATOM 731 O O . LEU A 1 106 ? 2.321 6.652 6.397 1.00 95.69 106 LEU A O 1
ATOM 735 N N . PRO A 1 107 ? 4.021 5.499 5.509 1.00 94.25 107 PRO A N 1
ATOM 736 C CA . PRO A 1 107 ? 4.484 6.635 4.703 1.00 94.25 107 PRO A CA 1
ATOM 737 C C . PRO A 1 107 ? 3.378 7.175 3.782 1.00 94.25 107 PRO A C 1
ATOM 739 O O . PRO A 1 107 ? 3.135 8.380 3.714 1.00 94.25 107 PRO A O 1
ATOM 742 N N . CYS A 1 108 ? 2.632 6.262 3.160 1.00 96.25 108 CYS A N 1
ATOM 743 C CA . CYS A 1 108 ? 1.396 6.530 2.440 1.00 96.25 108 CYS A CA 1
ATOM 744 C C . CYS A 1 108 ? 0.448 5.334 2.593 1.00 96.25 108 CYS A C 1
ATOM 746 O O . CYS A 1 108 ? 0.900 4.189 2.664 1.00 96.25 108 CYS A O 1
ATOM 748 N N . LEU A 1 109 ? -0.865 5.581 2.581 1.00 96.69 109 LEU A N 1
ATOM 749 C CA . LEU A 1 109 ? -1.865 4.507 2.587 1.00 96.69 109 LEU A CA 1
ATOM 750 C C . LEU A 1 109 ? -1.843 3.652 1.316 1.00 96.69 109 LEU A C 1
ATOM 752 O O . LEU A 1 109 ? -2.397 2.560 1.328 1.00 96.69 109 LEU A O 1
ATOM 756 N N . GLY A 1 110 ? -1.156 4.077 0.250 1.00 96.44 110 GLY A N 1
ATOM 757 C CA . GLY A 1 110 ? -0.967 3.244 -0.938 1.00 96.44 110 GLY A CA 1
ATOM 758 C C . GLY A 1 110 ? -0.249 1.918 -0.656 1.00 96.44 110 GLY A C 1
ATOM 759 O O . GLY A 1 110 ? -0.422 0.980 -1.422 1.00 96.44 110 GLY A O 1
ATOM 760 N N . ALA A 1 111 ? 0.457 1.772 0.475 1.00 95.25 111 ALA A N 1
ATOM 761 C CA . ALA A 1 111 ? 0.959 0.469 0.926 1.00 95.25 111 ALA A CA 1
ATOM 762 C C . ALA A 1 111 ? -0.161 -0.565 1.169 1.00 95.25 111 ALA A C 1
ATOM 764 O O . ALA A 1 111 ? 0.071 -1.760 1.011 1.00 95.25 111 ALA A O 1
ATOM 765 N N . LEU A 1 112 ? -1.373 -0.117 1.515 1.00 96.38 112 LEU A N 1
ATOM 766 C CA . LEU A 1 112 ? -2.545 -0.976 1.713 1.00 96.38 112 LEU A CA 1
ATOM 767 C C . LEU A 1 112 ? -3.241 -1.363 0.403 1.00 96.38 112 LEU A C 1
ATOM 769 O O . LEU A 1 112 ? -4.134 -2.201 0.424 1.00 96.38 112 LEU A O 1
ATOM 773 N N . ALA A 1 113 ? -2.827 -0.797 -0.737 1.00 94.81 113 ALA A N 1
ATOM 774 C CA . ALA A 1 113 ? -3.264 -1.286 -2.043 1.00 94.81 113 ALA A CA 1
ATOM 775 C C . ALA A 1 113 ? -2.666 -2.668 -2.380 1.00 94.81 113 ALA A C 1
ATOM 777 O O . ALA A 1 113 ? -3.071 -3.286 -3.360 1.00 94.81 113 ALA A O 1
ATOM 778 N N . HIS A 1 114 ? -1.707 -3.153 -1.583 1.00 90.19 114 HIS A N 1
ATOM 779 C CA . HIS A 1 114 ? -1.273 -4.545 -1.603 1.00 90.19 114 HIS A CA 1
ATOM 780 C C . HIS A 1 114 ? -2.320 -5.381 -0.858 1.00 90.19 114 HIS A C 1
ATOM 782 O O . HIS A 1 114 ? -2.421 -5.303 0.368 1.00 90.19 114 HIS A O 1
ATOM 788 N N . SER A 1 115 ? -3.112 -6.172 -1.577 1.00 85.38 115 SER A N 1
ATOM 789 C CA . SER A 1 115 ? -4.297 -6.850 -1.030 1.00 85.38 115 SER A CA 1
ATOM 790 C C . SER A 1 115 ? -3.999 -7.717 0.200 1.00 85.38 115 SER A C 1
ATOM 792 O O . SER A 1 115 ? -4.751 -7.710 1.171 1.00 85.38 115 SER A O 1
ATOM 794 N N . GLU A 1 116 ? -2.857 -8.399 0.223 1.00 92.31 116 GLU A N 1
ATOM 795 C CA . GLU A 1 116 ? -2.390 -9.212 1.348 1.00 92.31 116 GLU A CA 1
ATOM 796 C C . GLU A 1 116 ? -2.128 -8.382 2.611 1.00 92.31 116 GLU A C 1
ATOM 798 O O . GLU A 1 116 ? -2.360 -8.873 3.714 1.00 92.31 116 GLU A O 1
ATOM 803 N N . ALA A 1 117 ? -1.698 -7.121 2.4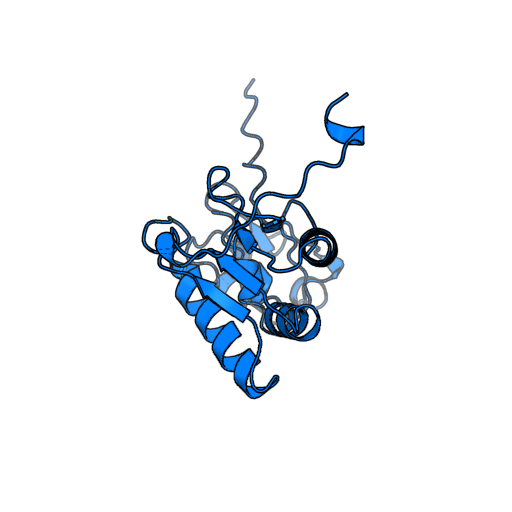83 1.00 93.62 117 ALA A N 1
ATOM 804 C CA . ALA A 1 117 ? -1.553 -6.225 3.628 1.00 93.62 117 ALA A CA 1
ATOM 805 C C . ALA A 1 117 ? -2.922 -5.888 4.236 1.00 93.62 117 ALA A C 1
ATOM 807 O O . ALA A 1 117 ? -3.075 -5.918 5.455 1.00 93.62 117 ALA A O 1
ATOM 808 N N . MET A 1 118 ? -3.931 -5.634 3.395 1.00 95.50 118 MET A N 1
ATOM 809 C CA . MET A 1 118 ? -5.303 -5.385 3.845 1.00 95.50 118 MET A CA 1
ATOM 810 C C . MET A 1 118 ? -5.912 -6.622 4.524 1.00 95.50 118 MET A C 1
ATOM 812 O O . MET A 1 118 ? -6.523 -6.506 5.586 1.00 95.50 118 MET A O 1
ATOM 816 N N . VAL A 1 119 ? -5.701 -7.815 3.955 1.00 95.75 119 VAL A N 1
ATOM 817 C CA . VAL A 1 119 ? -6.121 -9.091 4.562 1.00 95.75 119 VAL A CA 1
ATOM 818 C C . VAL A 1 119 ? -5.433 -9.303 5.909 1.00 95.75 119 VAL A C 1
ATOM 820 O O . VAL A 1 119 ? -6.095 -9.651 6.883 1.00 95.75 119 VAL A O 1
ATOM 823 N N . LEU A 1 120 ? -4.125 -9.049 6.000 1.00 95.19 120 LEU A N 1
ATOM 824 C CA . LEU A 1 120 ? -3.394 -9.159 7.260 1.00 95.19 120 LEU A CA 1
ATOM 825 C C . LEU A 1 120 ? -3.965 -8.212 8.322 1.00 95.19 120 LEU A C 1
ATOM 827 O O . LEU A 1 120 ? -4.213 -8.655 9.442 1.00 95.19 120 LEU A O 1
ATOM 831 N N . CYS A 1 121 ? -4.245 -6.951 7.974 1.00 96.50 121 CYS A N 1
ATOM 832 C CA . CYS A 1 121 ? -4.937 -6.025 8.872 1.00 96.50 121 CYS A CA 1
ATOM 833 C C . CYS A 1 121 ? -6.272 -6.613 9.358 1.00 96.50 121 CYS A C 1
ATOM 835 O O . CYS A 1 121 ? -6.556 -6.573 10.551 1.00 96.50 121 CYS A O 1
ATOM 837 N N . ALA A 1 122 ? -7.073 -7.200 8.464 1.00 96.25 122 ALA A N 1
ATOM 838 C CA . ALA A 1 122 ? -8.398 -7.715 8.814 1.00 96.25 122 ALA A CA 1
ATOM 839 C C . ALA A 1 122 ? -8.328 -8.921 9.762 1.00 96.25 122 ALA A C 1
ATOM 841 O O . ALA A 1 122 ? -9.176 -9.081 10.637 1.00 96.25 122 ALA A O 1
ATOM 842 N N . LEU A 1 123 ? -7.305 -9.763 9.604 1.00 95.06 123 LEU A N 1
ATOM 843 C CA . LEU A 1 123 ? -7.084 -10.926 10.463 1.00 95.06 123 LEU A CA 1
ATOM 844 C C . LEU A 1 123 ? -6.530 -10.549 11.842 1.00 95.06 123 LEU A C 1
ATOM 846 O O . LEU A 1 123 ? -6.834 -11.237 12.820 1.00 95.06 123 LEU A O 1
ATOM 850 N N . VAL A 1 124 ? -5.716 -9.492 11.910 1.00 95.88 124 VAL A N 1
ATOM 851 C CA . VAL A 1 124 ? -5.111 -8.996 13.154 1.00 95.88 124 VAL A CA 1
ATOM 852 C C . VAL A 1 124 ? -6.126 -8.203 13.981 1.00 95.88 124 VAL A C 1
ATOM 854 O O . VAL A 1 124 ? -6.249 -8.452 15.177 1.00 95.88 124 VAL A O 1
ATOM 857 N N . PHE A 1 125 ? -6.887 -7.298 13.363 1.00 96.69 125 PHE A N 1
ATOM 858 C CA . PHE A 1 125 ? -7.810 -6.393 14.059 1.00 96.69 125 PHE A CA 1
ATOM 859 C C . PHE A 1 125 ? -9.264 -6.839 13.908 1.00 96.69 125 PHE A C 1
ATOM 861 O O . PHE A 1 125 ? -10.043 -6.265 13.146 1.00 96.69 125 PHE A O 1
ATOM 868 N N . LYS A 1 126 ? -9.632 -7.885 14.650 1.00 94.69 126 LYS A N 1
ATOM 869 C CA . LYS A 1 126 ? -10.976 -8.485 14.592 1.00 94.69 126 LYS A CA 1
ATOM 870 C C . LYS A 1 126 ? -12.059 -7.641 15.257 1.00 94.69 126 LYS A C 1
ATOM 872 O O . LYS A 1 126 ? -13.221 -7.770 14.887 1.00 94.69 126 LYS A O 1
ATOM 877 N N . ASP A 1 127 ? -11.670 -6.786 16.198 1.00 94.12 127 ASP A N 1
ATOM 878 C CA . ASP A 1 127 ? -12.599 -5.986 17.003 1.00 94.12 127 ASP A CA 1
ATOM 879 C C . ASP A 1 127 ? -12.763 -4.550 16.474 1.00 94.12 127 ASP A C 1
ATOM 881 O O . ASP A 1 127 ? -13.720 -3.859 16.821 1.00 94.12 127 ASP A O 1
ATOM 885 N N . GLY A 1 128 ? -11.874 -4.109 15.579 1.00 95.75 128 GLY A N 1
ATOM 886 C CA . GLY A 1 128 ? -11.955 -2.789 14.965 1.00 95.75 128 GLY A CA 1
ATOM 887 C C . GLY A 1 128 ? -10.623 -2.281 14.429 1.00 95.75 128 GLY A C 1
ATOM 888 O O . GLY A 1 128 ? -9.589 -2.424 15.072 1.00 95.75 128 GLY A O 1
ATOM 889 N N . LEU A 1 129 ? -10.647 -1.641 13.262 1.00 97.69 129 LEU A N 1
ATOM 890 C CA . LEU A 1 129 ? -9.563 -0.787 12.776 1.00 97.69 129 LEU A CA 1
ATOM 891 C C . LEU A 1 129 ? -10.155 0.313 11.900 1.00 97.69 129 LEU A C 1
ATOM 893 O O . LEU A 1 129 ? -10.863 0.037 10.930 1.00 97.69 129 LEU A O 1
ATOM 897 N N . HIS A 1 130 ? -9.814 1.562 12.187 1.00 98.12 130 HIS A N 1
ATOM 898 C CA . HIS A 1 130 ? -10.097 2.673 11.286 1.00 98.12 130 HIS A CA 1
ATOM 899 C C . HIS A 1 130 ? -8.864 3.001 10.443 1.00 98.12 130 HIS A C 1
ATOM 901 O O . HIS A 1 130 ? -7.756 3.128 10.962 1.00 98.12 130 HIS A O 1
ATOM 907 N N . ILE A 1 131 ? -9.061 3.169 9.138 1.00 97.94 131 ILE A N 1
ATOM 908 C CA . ILE A 1 131 ? -8.054 3.688 8.211 1.00 97.94 131 ILE A CA 1
ATOM 909 C C . ILE A 1 131 ? -8.466 5.117 7.852 1.00 97.94 131 ILE A C 1
ATOM 911 O O . ILE A 1 131 ? -9.502 5.323 7.218 1.00 97.94 131 ILE A O 1
ATOM 915 N N . ASP A 1 132 ? -7.668 6.099 8.270 1.00 97.75 132 ASP A N 1
ATOM 916 C CA . ASP A 1 132 ? -7.946 7.523 8.067 1.00 97.75 132 ASP A CA 1
ATOM 917 C C . ASP A 1 132 ? -7.626 7.958 6.627 1.00 97.75 132 ASP A C 1
ATOM 919 O O . ASP A 1 132 ? -6.475 8.212 6.265 1.00 97.75 132 ASP A O 1
ATOM 923 N N . MET A 1 133 ? -8.668 8.070 5.803 1.00 97.06 133 MET A N 1
ATOM 924 C CA . MET A 1 133 ? -8.622 8.554 4.420 1.00 97.06 133 MET A CA 1
ATOM 925 C C . MET A 1 133 ? -9.257 9.943 4.261 1.00 97.06 133 MET A C 1
ATOM 927 O O . MET A 1 133 ? -9.523 10.378 3.136 1.00 97.06 133 MET A O 1
ATOM 931 N N . THR A 1 134 ? -9.496 10.659 5.360 1.00 95.94 134 THR A N 1
ATOM 932 C CA . THR A 1 134 ? -10.276 11.909 5.382 1.00 95.94 134 THR A CA 1
ATOM 933 C C . THR A 1 134 ? -9.695 12.996 4.480 1.00 95.94 134 THR A C 1
ATOM 935 O O . THR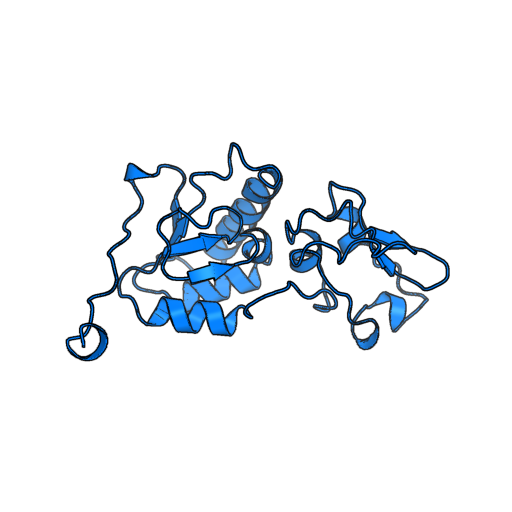 A 1 134 ? -10.421 13.735 3.821 1.00 95.94 134 THR A O 1
ATOM 938 N N . ALA A 1 135 ? -8.367 13.043 4.369 1.00 94.81 135 ALA A N 1
ATOM 939 C CA . ALA A 1 135 ? -7.658 14.017 3.548 1.00 94.81 135 ALA A CA 1
ATOM 940 C C . ALA A 1 135 ? -7.237 13.494 2.161 1.00 94.81 135 ALA A C 1
ATOM 942 O O . ALA A 1 135 ? -6.543 14.209 1.432 1.00 94.81 135 ALA A O 1
ATOM 943 N N . CYS A 1 136 ? -7.594 12.258 1.782 1.00 95.25 136 CYS A N 1
ATOM 944 C CA . CYS A 1 136 ? -7.153 11.663 0.515 1.00 95.25 136 CYS A CA 1
ATOM 945 C C . CYS A 1 136 ? -7.735 12.376 -0.715 1.00 95.25 136 CYS A C 1
ATOM 947 O O . CYS A 1 136 ? -7.076 12.420 -1.747 1.00 95.25 136 CYS A O 1
ATOM 949 N N . ASN A 1 137 ? -8.921 12.982 -0.606 1.00 93.69 137 ASN A N 1
ATOM 950 C CA . ASN A 1 137 ? -9.580 13.706 -1.703 1.00 93.69 137 ASN A CA 1
ATOM 951 C C . ASN A 1 137 ? -8.823 14.964 -2.182 1.00 93.69 137 ASN A C 1
ATOM 953 O O . ASN A 1 137 ? -8.995 15.386 -3.319 1.00 93.69 137 ASN A O 1
ATOM 957 N N . THR A 1 138 ? -7.994 15.555 -1.323 1.00 94.00 138 THR A N 1
ATOM 958 C CA . THR A 1 138 ? -7.237 16.796 -1.563 1.00 94.00 138 THR A CA 1
ATOM 959 C C . THR A 1 138 ? -5.727 16.565 -1.476 1.00 94.00 138 THR A C 1
ATOM 961 O O . THR A 1 138 ? -4.935 17.506 -1.479 1.00 94.00 138 THR A O 1
ATOM 964 N N . CYS A 1 139 ? -5.305 15.306 -1.359 1.00 95.06 139 CYS A N 1
ATOM 965 C CA . CYS A 1 139 ? -3.905 14.918 -1.287 1.00 95.06 139 CYS A CA 1
ATOM 966 C C . CYS A 1 139 ? -3.300 14.826 -2.701 1.00 95.06 139 CYS A C 1
ATOM 968 O O . CYS A 1 139 ? -3.952 14.274 -3.585 1.00 95.06 139 CYS A O 1
ATOM 970 N N . PRO A 1 140 ? -2.034 15.238 -2.919 1.00 94.12 140 PRO A N 1
ATOM 971 C CA . PRO A 1 140 ? -1.321 14.963 -4.175 1.00 94.12 140 PRO A CA 1
ATOM 972 C C . PRO A 1 140 ? -1.264 13.466 -4.524 1.00 94.12 140 PRO A C 1
ATOM 974 O O . PRO A 1 140 ? -1.383 13.077 -5.680 1.00 94.12 140 PRO A O 1
ATOM 977 N N . ASN A 1 141 ? -1.191 12.603 -3.504 1.00 96.19 141 ASN A N 1
ATOM 978 C CA . ASN A 1 141 ? -1.256 11.150 -3.670 1.00 96.19 141 ASN A CA 1
ATOM 979 C C . ASN A 1 141 ? -2.698 10.617 -3.716 1.00 96.19 141 ASN A C 1
ATOM 981 O O . ASN A 1 141 ? -2.893 9.415 -3.607 1.00 96.19 141 ASN A O 1
ATOM 985 N N . GLY A 1 142 ? -3.720 11.466 -3.866 1.00 96.31 142 GLY A N 1
ATOM 986 C CA . GLY A 1 142 ? -5.137 11.088 -3.775 1.00 96.31 142 GLY A CA 1
ATOM 987 C C . GLY A 1 142 ? -5.578 10.003 -4.762 1.00 96.31 142 GLY A C 1
ATOM 988 O O . GLY A 1 142 ? -6.500 9.245 -4.467 1.00 96.31 142 GLY A O 1
ATOM 989 N N . HIS A 1 143 ? -4.855 9.844 -5.874 1.00 95.19 143 HIS A N 1
ATOM 990 C CA . HIS A 1 143 ? -5.033 8.750 -6.834 1.00 95.19 143 HIS A CA 1
ATOM 991 C C . HIS A 1 143 ? -4.934 7.347 -6.196 1.00 95.19 143 HIS A C 1
ATOM 993 O O . HIS A 1 143 ? -5.474 6.386 -6.744 1.00 95.19 143 HIS A O 1
ATOM 999 N N . ILE A 1 144 ? -4.276 7.203 -5.035 1.00 96.69 144 ILE A N 1
ATOM 1000 C CA . ILE A 1 144 ? -4.186 5.925 -4.310 1.00 96.69 144 ILE A CA 1
ATOM 1001 C C . ILE A 1 144 ? -5.513 5.491 -3.693 1.00 96.69 144 ILE A C 1
ATOM 1003 O O . ILE A 1 144 ? -5.685 4.301 -3.445 1.00 96.69 144 ILE A O 1
ATOM 1007 N N . ALA A 1 145 ? -6.444 6.418 -3.438 1.00 97.06 145 ALA A N 1
ATOM 1008 C CA . ALA A 1 145 ? -7.659 6.125 -2.680 1.00 97.06 145 ALA A CA 1
ATOM 1009 C C . ALA A 1 145 ? -8.472 4.998 -3.329 1.00 97.06 145 ALA A C 1
ATOM 1011 O O . ALA A 1 145 ? -8.801 4.023 -2.663 1.00 97.06 145 ALA A O 1
ATOM 1012 N N . ALA A 1 146 ? -8.671 5.071 -4.648 1.00 96.50 146 ALA A N 1
ATOM 1013 C CA . ALA A 1 146 ? -9.385 4.044 -5.402 1.00 96.50 146 ALA A CA 1
ATOM 1014 C C . ALA A 1 146 ? -8.685 2.672 -5.359 1.00 96.50 146 ALA A C 1
ATOM 1016 O O . ALA A 1 146 ? -9.343 1.637 -5.368 1.00 96.50 146 ALA A O 1
ATOM 1017 N N . LYS A 1 147 ? -7.345 2.640 -5.289 1.00 96.56 147 LYS A N 1
ATOM 1018 C CA . LYS A 1 147 ? -6.582 1.384 -5.191 1.00 96.56 147 LYS A CA 1
ATOM 1019 C C . LYS A 1 147 ? -6.703 0.752 -3.803 1.00 96.56 147 LYS A C 1
ATOM 1021 O O . LYS A 1 147 ? -6.801 -0.465 -3.699 1.00 96.56 147 LYS A O 1
ATOM 1026 N N . VAL A 1 148 ? -6.708 1.571 -2.750 1.00 97.56 148 VAL A N 1
ATOM 1027 C CA . VAL A 1 148 ? -6.944 1.110 -1.371 1.00 97.56 148 VAL A CA 1
ATOM 1028 C C . VAL A 1 148 ? -8.366 0.567 -1.223 1.00 97.56 148 VAL A C 1
ATOM 1030 O O . VAL A 1 148 ? -8.551 -0.478 -0.609 1.00 97.56 148 VAL A O 1
ATOM 1033 N N . GLU A 1 149 ? -9.355 1.227 -1.828 1.00 96.94 149 GLU A N 1
ATOM 1034 C CA . GLU A 1 149 ? -10.745 0.754 -1.850 1.00 96.94 149 GLU A CA 1
ATOM 1035 C C . GLU A 1 149 ? -10.888 -0.571 -2.594 1.00 96.94 149 GLU A C 1
ATOM 1037 O O . GLU A 1 149 ? -11.456 -1.510 -2.051 1.00 96.94 149 GLU A O 1
ATOM 1042 N N . ALA A 1 150 ? -10.272 -0.704 -3.771 1.00 96.44 150 ALA A N 1
ATOM 1043 C CA . ALA A 1 150 ? -10.269 -1.970 -4.499 1.00 96.44 150 ALA A CA 1
ATOM 1044 C C . ALA A 1 150 ? -9.630 -3.116 -3.686 1.00 96.44 150 ALA A C 1
ATOM 1046 O O . ALA A 1 150 ? -10.140 -4.236 -3.683 1.00 96.44 150 ALA A O 1
ATOM 1047 N N . ALA A 1 151 ? -8.537 -2.847 -2.962 1.00 96.56 151 ALA A N 1
ATOM 1048 C CA . ALA A 1 151 ? -7.917 -3.831 -2.074 1.00 96.56 151 ALA A CA 1
ATOM 1049 C C . ALA A 1 151 ? -8.814 -4.187 -0.874 1.00 96.56 151 ALA A C 1
ATOM 1051 O O . ALA A 1 151 ? -8.855 -5.344 -0.454 1.00 96.56 151 ALA A O 1
ATOM 1052 N N . PHE A 1 152 ? -9.548 -3.213 -0.331 1.00 96.75 152 PHE A N 1
ATOM 1053 C CA . PHE A 1 152 ? -10.538 -3.431 0.723 1.00 96.75 152 PHE A CA 1
ATOM 1054 C C . PHE A 1 152 ? -11.711 -4.293 0.243 1.00 96.75 152 PHE A C 1
ATOM 1056 O O . PHE A 1 152 ? -12.099 -5.229 0.942 1.00 96.75 152 PHE A O 1
ATOM 1063 N N . ASP A 1 153 ? -12.228 -4.032 -0.955 1.00 95.81 153 ASP A N 1
ATOM 1064 C CA . ASP A 1 153 ? -13.315 -4.812 -1.545 1.00 95.81 153 ASP A CA 1
ATOM 1065 C C . ASP A 1 153 ? -12.885 -6.258 -1.812 1.00 95.81 153 ASP A C 1
ATOM 1067 O O . ASP A 1 153 ? -13.580 -7.183 -1.396 1.00 95.81 153 ASP A O 1
ATOM 1071 N N . LEU A 1 154 ? -11.691 -6.470 -2.380 1.00 94.56 154 LEU A N 1
ATOM 1072 C CA . LEU A 1 154 ? -11.140 -7.816 -2.563 1.00 94.56 154 LEU A CA 1
ATOM 1073 C C . LEU A 1 154 ? -10.921 -8.533 -1.222 1.00 94.56 154 LEU A C 1
ATOM 1075 O O . LEU A 1 154 ? -11.213 -9.719 -1.087 1.00 94.56 154 LEU A O 1
ATOM 1079 N N . MET A 1 155 ? -10.430 -7.825 -0.202 1.00 95.69 155 MET A N 1
ATOM 1080 C CA . MET A 1 155 ? -10.267 -8.397 1.136 1.00 95.69 155 MET A CA 1
ATOM 1081 C C . MET A 1 155 ? -11.606 -8.882 1.709 1.00 95.69 155 MET A C 1
ATOM 1083 O O . MET A 1 155 ? -11.646 -9.956 2.310 1.00 95.69 155 MET A O 1
ATOM 1087 N N . ARG A 1 156 ? -12.707 -8.155 1.477 1.00 95.19 156 ARG A N 1
ATOM 1088 C CA . ARG A 1 156 ? -14.054 -8.545 1.933 1.00 95.19 156 ARG A CA 1
ATOM 1089 C C . ARG A 1 156 ? -14.581 -9.822 1.278 1.00 95.19 156 ARG A C 1
ATOM 1091 O O . ARG A 1 156 ? -15.463 -10.455 1.853 1.00 95.19 156 ARG A O 1
ATOM 1098 N N . GLU A 1 157 ? -14.058 -10.209 0.116 1.00 94.56 157 GLU A N 1
ATOM 1099 C CA . GLU A 1 157 ? -14.362 -11.507 -0.500 1.00 94.56 157 GLU A CA 1
ATOM 1100 C C . GLU A 1 157 ? -13.698 -12.669 0.257 1.00 94.56 157 GLU A C 1
ATOM 1102 O O . GLU A 1 157 ? -14.231 -13.777 0.289 1.00 94.56 157 GLU A O 1
ATOM 1107 N N . LEU A 1 158 ? -12.549 -12.416 0.893 1.00 92.94 158 LEU A N 1
ATOM 1108 C CA . LEU A 1 158 ? -11.738 -13.419 1.593 1.00 92.94 158 LEU A CA 1
ATOM 1109 C C . LEU A 1 158 ? -12.021 -13.484 3.098 1.00 92.94 158 LEU A C 1
ATOM 1111 O O . LEU A 1 158 ? -11.930 -14.554 3.700 1.00 92.94 158 LEU A O 1
ATOM 1115 N N . VAL A 1 159 ? -12.343 -12.345 3.715 1.00 94.19 159 VAL A N 1
ATOM 1116 C CA . VAL A 1 159 ? -12.627 -12.214 5.148 1.00 94.19 159 VAL A CA 1
ATOM 1117 C C . VAL A 1 159 ? -14.054 -11.687 5.308 1.00 94.19 159 VAL A C 1
ATOM 1119 O O . VAL A 1 159 ? -14.269 -10.476 5.231 1.00 94.19 159 VAL A O 1
ATOM 1122 N N . PRO A 1 160 ? -15.051 -12.566 5.526 1.00 85.12 160 PRO A N 1
ATOM 1123 C CA . PRO A 1 160 ? -16.431 -12.144 5.729 1.00 85.12 160 PRO A CA 1
ATOM 1124 C C . PRO A 1 160 ? -16.562 -11.283 6.990 1.00 85.12 160 PRO A C 1
ATOM 1126 O O . PRO A 1 160 ? -16.080 -11.662 8.055 1.00 85.12 160 PRO A O 1
ATOM 1129 N N . SER A 1 161 ? -17.255 -10.148 6.873 1.00 90.00 161 SER A N 1
ATOM 1130 C CA . SER A 1 161 ? -17.514 -9.206 7.976 1.00 90.00 161 SER A CA 1
ATOM 1131 C C . SER A 1 161 ? -16.247 -8.672 8.675 1.00 90.00 161 SER A C 1
ATOM 1133 O O . SER A 1 161 ? -16.120 -8.811 9.893 1.00 90.00 161 SER A O 1
ATOM 1135 N N . PRO A 1 162 ? -15.305 -8.038 7.947 1.00 94.12 162 PRO A N 1
ATOM 1136 C CA . PRO A 1 162 ? -14.115 -7.472 8.568 1.00 94.12 162 PRO A CA 1
ATOM 1137 C C . PRO A 1 162 ? -14.487 -6.255 9.425 1.00 94.12 162 PRO A C 1
ATOM 1139 O O . PRO A 1 162 ? -15.314 -5.434 9.027 1.00 94.12 162 PRO A O 1
ATOM 1142 N N . ALA A 1 163 ? -13.824 -6.085 10.570 1.00 96.06 163 ALA A N 1
ATOM 1143 C CA . ALA A 1 163 ? -14.014 -4.928 11.451 1.00 96.06 163 ALA A CA 1
ATOM 1144 C C . ALA A 1 163 ? -13.207 -3.685 11.013 1.00 96.06 163 ALA A C 1
ATOM 1146 O O . ALA A 1 163 ? -12.992 -2.754 11.789 1.00 96.06 163 ALA A O 1
ATOM 1147 N N . ILE A 1 164 ? -12.762 -3.652 9.755 1.00 97.12 164 ILE A N 1
ATOM 1148 C CA . ILE A 1 164 ? -12.036 -2.522 9.174 1.00 97.12 164 ILE A CA 1
ATOM 1149 C C . ILE A 1 164 ? -13.028 -1.509 8.596 1.00 97.12 164 ILE A C 1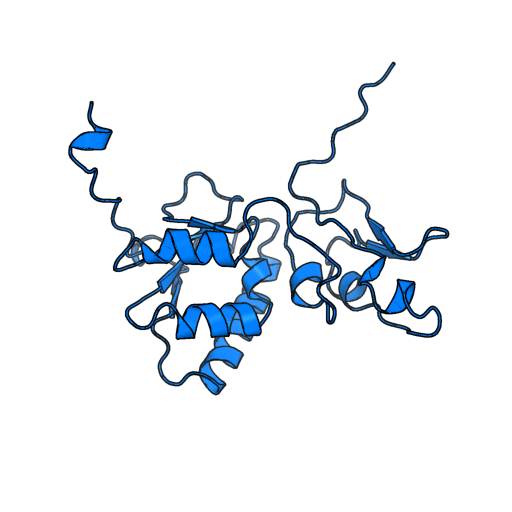
ATOM 1151 O O . ILE A 1 164 ? -13.943 -1.880 7.858 1.00 97.12 164 ILE A O 1
ATOM 1155 N N . LYS A 1 165 ? -12.797 -0.217 8.851 1.00 97.44 165 LYS A N 1
ATOM 1156 C CA . LYS A 1 165 ? -13.515 0.889 8.201 1.00 97.44 165 LYS A CA 1
ATOM 1157 C C . LYS A 1 165 ? -12.548 1.859 7.533 1.00 97.44 165 LYS A C 1
ATOM 1159 O O . LYS A 1 165 ? -11.602 2.330 8.159 1.00 97.44 165 LYS A O 1
ATOM 1164 N N . LEU A 1 166 ? -12.832 2.198 6.279 1.00 97.69 166 LEU A N 1
ATOM 1165 C CA . LEU A 1 166 ? -12.186 3.305 5.575 1.00 97.69 166 LEU A CA 1
ATOM 1166 C C . LEU A 1 166 ? -12.937 4.601 5.919 1.00 97.69 166 LEU A C 1
ATOM 1168 O O . LEU A 1 166 ? -14.112 4.741 5.579 1.00 97.69 166 LEU A O 1
ATOM 1172 N N . ILE A 1 167 ? -12.290 5.529 6.624 1.00 97.69 167 ILE A N 1
ATOM 1173 C CA . ILE A 1 167 ? -12.920 6.754 7.132 1.00 97.69 167 ILE A CA 1
ATOM 1174 C C . ILE A 1 167 ? -12.614 7.922 6.194 1.00 97.69 167 ILE A C 1
ATOM 1176 O O . ILE A 1 167 ? -11.455 8.262 5.979 1.00 97.69 167 ILE A O 1
ATOM 1180 N N . ARG A 1 168 ? -13.654 8.546 5.633 1.00 95.25 168 ARG A N 1
ATOM 1181 C CA . ARG A 1 168 ? -13.546 9.726 4.749 1.00 95.25 168 ARG A CA 1
ATOM 1182 C C . ARG A 1 168 ? -14.066 11.013 5.395 1.00 95.25 168 ARG A C 1
ATOM 1184 O O . ARG A 1 168 ? -13.689 12.097 4.965 1.00 95.25 168 ARG A O 1
ATOM 1191 N N . ASP A 1 169 ? -14.904 10.880 6.414 1.00 94.12 169 ASP A N 1
ATOM 1192 C CA . ASP A 1 169 ? -15.433 11.984 7.207 1.00 94.12 169 ASP A CA 1
ATOM 1193 C C . ASP A 1 169 ? -14.663 12.072 8.536 1.00 94.12 169 ASP A C 1
ATOM 1195 O O . ASP A 1 169 ? -14.678 11.089 9.285 1.00 94.12 169 ASP A O 1
ATOM 1199 N N . PRO A 1 170 ? -13.971 13.190 8.834 1.00 89.88 170 PRO A N 1
ATOM 1200 C CA . PRO A 1 170 ? -13.274 13.377 10.105 1.00 89.88 170 PRO A CA 1
ATOM 1201 C C . PRO A 1 170 ? -14.159 13.153 11.332 1.00 89.88 170 PRO A C 1
ATOM 1203 O O . PRO A 1 170 ? -13.677 12.627 12.330 1.00 89.88 170 PRO A O 1
ATOM 1206 N N . GLU A 1 171 ? -15.450 13.487 11.261 1.00 90.75 171 GLU A N 1
ATOM 1207 C CA . GLU A 1 171 ? -16.373 13.327 12.392 1.00 90.75 171 GLU A CA 1
ATOM 1208 C C . GLU A 1 171 ? -16.665 11.850 12.709 1.00 90.75 171 GLU A C 1
ATOM 1210 O O . GLU A 1 171 ? -17.037 11.506 13.830 1.00 90.75 171 GLU A O 1
ATOM 1215 N N . ALA A 1 172 ? -16.448 10.953 11.742 1.00 91.81 172 ALA A N 1
ATOM 1216 C CA . ALA A 1 172 ? -16.598 9.510 11.912 1.00 91.81 172 ALA A CA 1
ATOM 1217 C C . ALA A 1 172 ? -15.321 8.824 12.441 1.00 91.81 172 ALA A C 1
ATOM 1219 O O . ALA A 1 172 ? -15.306 7.599 12.626 1.00 91.81 172 ALA A O 1
ATOM 1220 N N . LEU A 1 173 ? -14.239 9.577 12.671 1.00 90.06 173 LEU A N 1
ATOM 1221 C CA . LEU A 1 173 ? -12.981 9.028 13.158 1.00 90.06 173 LEU A CA 1
ATOM 1222 C C . LEU A 1 173 ? -13.085 8.705 14.654 1.00 90.06 173 LEU A C 1
ATOM 1224 O O . LEU A 1 173 ? -13.044 9.573 15.515 1.00 90.06 173 LEU A O 1
ATOM 1228 N N . GLY A 1 174 ? -13.190 7.418 14.976 1.00 83.81 174 GLY A N 1
ATOM 1229 C CA . GLY A 1 174 ? -13.206 6.924 16.359 1.00 83.81 174 GLY A CA 1
ATOM 1230 C C . GLY A 1 174 ? -11.849 6.963 17.077 1.00 83.81 174 GLY A C 1
ATOM 1231 O O . GLY A 1 174 ? -11.505 5.984 17.732 1.00 83.81 174 GLY A O 1
ATOM 1232 N N . PHE A 1 175 ? -11.053 8.025 16.922 1.00 90.88 175 PHE A N 1
ATOM 1233 C CA . PHE A 1 175 ? -9.776 8.151 17.626 1.00 90.88 175 PHE A CA 1
ATOM 1234 C C . PHE A 1 175 ? -10.003 8.355 19.127 1.00 90.88 175 PHE A C 1
ATOM 1236 O O . PHE A 1 175 ? -10.889 9.099 19.547 1.00 90.88 175 PHE A O 1
ATOM 1243 N N . GLN A 1 176 ? -9.197 7.680 19.942 1.00 88.44 176 GLN A N 1
ATOM 1244 C CA . GLN A 1 176 ? -9.153 7.862 21.387 1.00 88.44 176 GLN A CA 1
ATOM 1245 C C . GLN A 1 176 ? -7.686 8.033 21.779 1.00 88.44 176 GLN A C 1
ATOM 1247 O O . GLN A 1 176 ? -6.888 7.150 21.473 1.00 88.44 176 GLN A O 1
ATOM 1252 N N . PRO A 1 177 ? -7.290 9.141 22.427 1.00 85.19 177 PRO A N 1
ATOM 1253 C CA . PRO A 1 177 ? -5.894 9.352 22.776 1.00 85.19 177 PRO A CA 1
ATOM 1254 C C . PRO A 1 177 ? -5.397 8.226 23.700 1.00 85.19 177 PRO A C 1
ATOM 1256 O O . PRO A 1 177 ? -6.138 7.806 24.596 1.00 85.19 177 PRO A O 1
ATOM 1259 N N . PRO A 1 178 ? -4.150 7.745 23.528 1.00 81.50 178 PRO A N 1
ATOM 1260 C CA . PRO A 1 178 ? -3.589 6.714 24.390 1.00 81.50 178 PRO A CA 1
ATOM 1261 C C . PRO A 1 178 ? -3.699 7.119 25.861 1.00 81.50 178 PRO A C 1
ATOM 1263 O O . PRO A 1 178 ? -3.330 8.237 26.234 1.00 81.50 178 PRO A O 1
ATOM 1266 N N . ALA A 1 179 ? -4.186 6.212 26.709 1.00 72.31 179 ALA A N 1
ATOM 1267 C CA . ALA A 1 179 ? -4.222 6.446 28.144 1.00 72.31 179 ALA A CA 1
ATOM 1268 C C . ALA A 1 179 ? -2.782 6.615 28.650 1.00 72.31 179 ALA A C 1
ATOM 1270 O O . ALA A 1 179 ? -2.021 5.650 28.711 1.00 72.31 179 ALA A O 1
ATOM 1271 N N . LEU A 1 180 ? -2.393 7.847 28.993 1.00 62.72 180 LEU A N 1
ATOM 1272 C CA . LEU A 1 180 ? -1.077 8.123 29.560 1.00 62.72 180 LEU A CA 1
ATOM 1273 C C . LEU A 1 180 ? -0.914 7.291 30.831 1.00 62.72 180 LEU A C 1
ATOM 1275 O O . LEU A 1 180 ? -1.630 7.479 31.820 1.00 62.72 180 LEU A O 1
ATOM 1279 N N . SER A 1 181 ? 0.036 6.358 30.823 1.00 57.09 181 SER A N 1
ATOM 1280 C CA . SER A 1 181 ? 0.377 5.658 32.054 1.00 57.09 181 SER A CA 1
ATOM 1281 C C . SER A 1 181 ? 0.995 6.664 33.029 1.00 57.09 181 SER A C 1
ATOM 1283 O O . SER A 1 181 ? 1.734 7.565 32.630 1.00 57.09 181 SER A O 1
ATOM 1285 N N . ARG A 1 182 ? 0.763 6.493 34.336 1.00 57.00 182 ARG A N 1
ATOM 1286 C CA . ARG A 1 182 ? 1.380 7.327 35.390 1.00 57.00 182 ARG A CA 1
ATOM 1287 C C . ARG A 1 182 ? 2.912 7.443 35.286 1.00 57.00 182 ARG A C 1
ATOM 1289 O O . ARG A 1 182 ? 3.468 8.352 35.880 1.00 57.00 182 ARG A O 1
ATOM 1296 N N . ARG A 1 183 ? 3.588 6.546 34.557 1.00 59.09 183 ARG A N 1
ATOM 1297 C CA . ARG A 1 183 ? 5.045 6.557 34.326 1.00 59.09 183 ARG A CA 1
ATOM 1298 C C . ARG A 1 183 ? 5.499 7.478 33.187 1.00 59.09 183 ARG A C 1
ATOM 1300 O O . ARG A 1 183 ? 6.689 7.701 33.064 1.00 59.09 183 ARG A O 1
ATOM 1307 N N . GLN A 1 184 ? 4.583 7.978 32.359 1.00 57.31 184 GLN A N 1
ATOM 1308 C CA . GLN A 1 184 ? 4.873 8.891 31.240 1.00 57.31 184 GLN A CA 1
ATOM 1309 C C . GLN A 1 184 ? 4.578 10.363 31.586 1.00 57.31 184 GLN A C 1
ATOM 1311 O O . GLN A 1 184 ? 4.730 11.238 30.740 1.00 57.31 184 GLN A O 1
ATOM 1316 N N . LEU A 1 185 ? 4.138 10.627 32.822 1.00 53.50 185 LEU A N 1
ATOM 1317 C CA . LEU A 1 185 ? 3.830 11.956 33.363 1.00 53.50 185 LEU A CA 1
ATOM 1318 C C . LEU A 1 185 ? 4.935 12.505 34.291 1.00 53.50 185 LEU A C 1
ATOM 1320 O O . LEU A 1 185 ? 4.774 13.608 34.812 1.00 53.50 185 LEU A O 1
ATOM 1324 N N . PHE A 1 186 ? 6.025 11.753 34.504 1.00 47.19 186 PHE A N 1
ATOM 1325 C CA . PHE A 1 186 ? 7.165 12.119 35.354 1.00 47.19 186 PHE A CA 1
ATOM 1326 C C . PHE A 1 186 ? 8.491 11.851 34.648 1.00 47.19 186 PHE A C 1
ATOM 1328 O O . PHE A 1 186 ? 8.599 10.771 34.024 1.00 47.19 186 PHE A O 1
#

Foldseek 3Di:
DDPPDPQPLQAKDFQLCQQPCSVPVPDPDPQLCVQDPLSQWDQDPVGIHGNSNSGPNLCSSCLRRPRSRIGGGDDDLVVQLVQQLVDQAFEEEAPLCVPAFGSGYDVHLLNLLNLVSLLVSQVSNQRAYEYECQCLVVDPSVVSVVSNVVSNVVSCVVDPPGRYDYDNHSVPDPHDPPDDDPVNVD

Sequence (186 aa):
MALDALAPDRAVSLDRSRCARHRCGANACSACIDACPEEALSWGEGGLALESGACTGCLACFAVCPTAALAAPGPSLLQVLAALAEHEMPVLGCSGRPGSEAHARLPCLGALAHSEAMVLCALVFKDGLHIDMTACNTCPNGHIAAKVEAAFDLMRELVPSPAIKLIRDPEALGFQPPALSRRQLF

pLDDT: mean 90.42, std 13.46, range [32.06, 98.12]

Radius of gyration: 17.91 Å; chains: 1; bounding box: 48×37×56 Å